Protein AF-A0A935R0H1-F1 (afdb_monomer_lite)

Radius of gyration: 28.48 Å; chains: 1; bounding box: 58×53×75 Å

pLDDT: mean 73.57, std 14.86, range [36.56, 96.06]

Sequence (262 aa)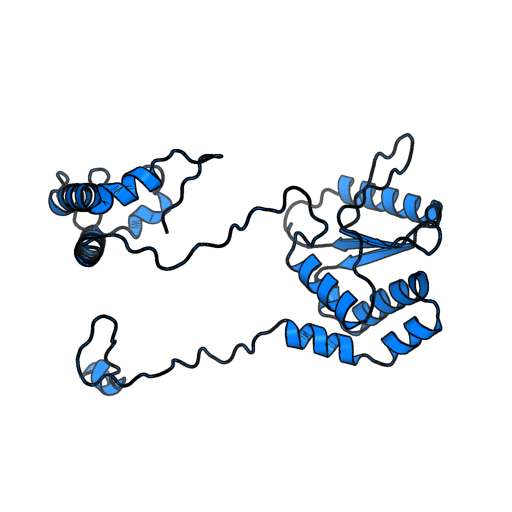:
MLYDPMPGGSGLLEQLTERWEEVRVAALALIEGCVGACETSCIDCLQTYRNRFYHEHLDRHKAAEILRSAAGPLKHVYDLPEHLPAVGGAGPQTHIESRFLRLLVAAGLPAPICQHRLDLGAGFGATIPDFFYTLDEPDEPGICIYLDGMAGHIHGNDAQAEKDRVIRARLESKDYTVVVVRSFDLDDKDTMVGAISKITKALLGKERARAVREDSAWFERARSEAAPPRGRPALRLIRCGGEEPGAVPIYDLRVAAGAFSE

Structure (mmCIF, N/CA/C/O backbone):
data_AF-A0A935R0H1-F1
#
_entry.id   AF-A0A935R0H1-F1
#
loop_
_atom_site.group_PDB
_atom_site.id
_atom_site.type_symbol
_atom_site.label_atom_id
_atom_site.label_alt_id
_atom_site.label_comp_id
_atom_site.label_asym_id
_atom_site.label_entity_id
_atom_site.label_seq_id
_atom_site.pdbx_PDB_ins_code
_atom_site.Cartn_x
_atom_site.Cartn_y
_atom_site.Cartn_z
_atom_site.occupancy
_atom_site.B_iso_or_equiv
_atom_site.auth_seq_id
_atom_site.auth_comp_id
_atom_site.auth_asym_id
_atom_site.auth_atom_id
_atom_site.pdbx_PDB_model_num
ATOM 1 N N . MET A 1 1 ? 5.055 -1.080 -13.698 1.00 66.88 1 MET A N 1
ATOM 2 C CA . MET A 1 1 ? 4.927 0.091 -12.806 1.00 66.88 1 MET A CA 1
ATOM 3 C C . MET A 1 1 ? 6.326 0.624 -12.551 1.00 66.88 1 MET A C 1
ATOM 5 O O . MET A 1 1 ? 7.170 -0.156 -12.130 1.00 66.88 1 MET A O 1
ATOM 9 N N . LEU A 1 2 ? 6.586 1.888 -12.886 1.00 79.31 2 LEU A N 1
ATOM 10 C CA . LEU A 1 2 ? 7.834 2.592 -12.571 1.00 79.31 2 LEU A CA 1
ATOM 11 C C . LEU A 1 2 ? 7.528 3.575 -11.439 1.00 79.31 2 LEU A C 1
ATOM 13 O O . LEU A 1 2 ? 6.478 4.212 -11.471 1.00 79.31 2 LEU A O 1
ATOM 17 N N . TYR A 1 3 ? 8.400 3.663 -10.440 1.00 81.12 3 TYR A N 1
ATOM 18 C CA . TYR A 1 3 ? 8.245 4.578 -9.311 1.00 81.12 3 TYR A CA 1
ATOM 19 C C . TYR A 1 3 ? 9.614 5.094 -8.864 1.00 81.12 3 TYR A C 1
ATOM 21 O O . TYR A 1 3 ? 10.634 4.432 -9.073 1.00 81.12 3 TYR A O 1
ATOM 29 N N . ASP A 1 4 ? 9.623 6.274 -8.256 1.00 82.50 4 ASP A N 1
ATOM 30 C CA . ASP A 1 4 ? 10.821 6.919 -7.739 1.00 82.50 4 ASP A CA 1
ATOM 31 C C . ASP A 1 4 ? 10.919 6.688 -6.224 1.00 82.50 4 ASP A C 1
ATOM 33 O O . ASP A 1 4 ? 10.018 7.100 -5.492 1.00 82.50 4 ASP A O 1
ATOM 37 N N . PRO A 1 5 ? 11.960 5.999 -5.726 1.00 75.56 5 PRO A N 1
ATOM 38 C CA . PRO A 1 5 ? 12.104 5.733 -4.300 1.00 75.56 5 PRO A CA 1
ATOM 39 C C . PRO A 1 5 ? 12.623 6.942 -3.501 1.00 75.56 5 PRO A C 1
ATOM 41 O O . PRO A 1 5 ? 12.752 6.831 -2.282 1.00 75.56 5 PRO A O 1
ATOM 44 N N . MET A 1 6 ? 12.979 8.059 -4.147 1.00 76.38 6 MET A N 1
ATOM 45 C CA . MET A 1 6 ? 13.538 9.227 -3.466 1.00 76.38 6 MET A CA 1
ATOM 46 C C . MET A 1 6 ? 12.441 10.047 -2.758 1.00 76.38 6 MET A C 1
ATOM 48 O O . MET A 1 6 ? 11.506 10.501 -3.424 1.00 76.38 6 MET A O 1
ATOM 52 N N . PRO A 1 7 ? 12.545 10.308 -1.436 1.00 67.50 7 PRO A N 1
ATOM 53 C CA . PRO A 1 7 ? 11.640 11.225 -0.745 1.00 67.50 7 PRO A CA 1
ATOM 54 C C . PRO A 1 7 ? 11.697 12.622 -1.378 1.00 67.50 7 PRO A C 1
ATOM 56 O O . PRO A 1 7 ? 12.771 13.210 -1.471 1.00 67.50 7 PRO A O 1
ATOM 59 N N . GLY A 1 8 ? 10.547 13.142 -1.818 1.00 70.12 8 GLY A N 1
ATOM 60 C CA . GLY A 1 8 ? 10.453 14.423 -2.535 1.00 70.12 8 GLY A CA 1
ATOM 61 C C . GLY A 1 8 ? 10.644 14.337 -4.056 1.00 70.12 8 GLY A C 1
ATOM 62 O O . GLY A 1 8 ? 10.515 1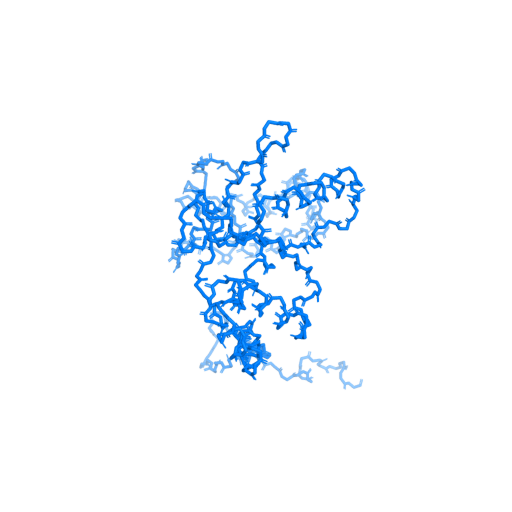5.358 -4.720 1.00 70.12 8 GLY A O 1
ATOM 63 N N . GLY A 1 9 ? 10.894 13.141 -4.603 1.00 77.31 9 GLY A N 1
ATOM 64 C CA . GLY A 1 9 ? 11.095 12.915 -6.034 1.00 77.31 9 GLY A CA 1
ATOM 65 C C . GLY A 1 9 ? 12.488 13.326 -6.522 1.00 77.31 9 GLY A C 1
ATOM 66 O O . GLY A 1 9 ? 13.060 14.327 -6.106 1.00 77.31 9 GLY A O 1
ATOM 67 N N . SER A 1 10 ? 13.061 12.536 -7.426 1.00 84.62 10 SER A N 1
ATOM 68 C CA . SER A 1 10 ? 14.329 12.841 -8.104 1.00 84.62 10 SER A CA 1
ATOM 69 C C . SER A 1 10 ? 14.140 13.647 -9.394 1.00 84.62 10 SER A C 1
ATOM 71 O O . SER A 1 10 ? 15.123 14.053 -10.009 1.00 84.62 10 SER A O 1
ATOM 73 N N . GLY A 1 11 ? 12.893 13.833 -9.842 1.00 86.12 11 GLY A N 1
ATOM 74 C CA . GLY A 1 11 ? 12.549 14.443 -11.132 1.00 86.12 11 GLY A CA 1
ATOM 75 C C . GLY A 1 11 ? 12.838 13.555 -12.352 1.00 86.12 11 GLY A C 1
ATOM 76 O O . GLY A 1 11 ? 12.553 13.934 -13.487 1.00 86.12 11 GLY A O 1
ATOM 77 N N . LEU A 1 12 ? 13.381 12.346 -12.156 1.00 88.19 12 LEU A N 1
ATOM 78 C CA . LEU A 1 12 ? 13.722 11.441 -13.259 1.00 88.19 12 LEU A CA 1
ATOM 79 C C . LEU A 1 12 ? 12.490 10.898 -13.985 1.00 88.19 12 LEU A C 1
ATOM 81 O O . LEU A 1 12 ? 12.552 10.675 -15.192 1.00 88.19 12 LEU A O 1
ATOM 85 N N . LEU A 1 13 ? 11.379 10.680 -13.275 1.00 88.25 13 LEU A N 1
ATOM 86 C CA . LEU A 1 13 ? 10.140 10.222 -13.908 1.00 88.25 13 LEU A CA 1
ATOM 87 C C . LEU A 1 13 ? 9.535 11.305 -14.803 1.00 88.25 13 LEU A C 1
ATOM 89 O O . LEU A 1 13 ? 9.117 10.982 -15.909 1.00 88.25 13 LEU A O 1
ATOM 93 N N . GLU A 1 14 ? 9.558 12.570 -14.382 1.00 87.31 14 GLU A N 1
ATOM 94 C CA . GLU A 1 14 ? 9.107 13.701 -15.205 1.00 87.31 14 GLU A CA 1
ATOM 95 C C . GLU A 1 14 ? 9.941 13.797 -16.489 1.00 87.31 14 GLU A C 1
ATOM 97 O O . GLU A 1 14 ? 9.394 13.736 -17.591 1.00 87.31 14 GLU A O 1
ATOM 102 N N . GLN A 1 15 ? 11.272 13.789 -16.366 1.00 90.81 15 GLN A N 1
ATOM 103 C CA . GLN A 1 15 ? 12.176 13.795 -17.523 1.00 90.81 15 GLN A CA 1
ATOM 104 C C . GLN A 1 15 ? 11.968 12.584 -18.442 1.00 90.81 15 GLN A C 1
ATOM 106 O O . GLN A 1 15 ? 12.003 12.715 -19.666 1.00 90.81 15 GLN A O 1
ATOM 111 N N . LEU A 1 16 ? 11.744 11.396 -17.868 1.00 91.06 16 LEU A N 1
ATOM 112 C CA . LEU A 1 16 ? 11.444 10.186 -18.629 1.00 91.06 16 LEU A CA 1
ATOM 113 C C . LEU A 1 16 ? 10.130 10.328 -19.393 1.00 91.06 16 LEU A C 1
ATOM 115 O O . LEU A 1 16 ? 10.055 9.883 -20.534 1.00 91.06 16 LEU A O 1
ATOM 119 N N . THR A 1 17 ? 9.106 10.939 -18.793 1.00 90.31 17 THR A N 1
ATOM 120 C CA . THR A 1 17 ? 7.824 11.139 -19.473 1.00 90.31 17 THR A CA 1
ATOM 121 C C . THR A 1 17 ? 7.920 12.139 -20.621 1.00 90.31 17 THR A C 1
ATOM 123 O O . THR A 1 17 ? 7.367 11.881 -21.689 1.00 90.31 17 THR A O 1
ATOM 126 N N . GLU A 1 18 ? 8.677 13.225 -20.448 1.00 92.00 18 GLU A N 1
ATOM 127 C CA . GLU A 1 18 ? 8.915 14.233 -21.489 1.00 92.00 18 GLU A CA 1
ATOM 128 C C . GLU A 1 18 ? 9.731 13.676 -22.662 1.00 92.00 18 GLU A C 1
ATOM 130 O O . GLU A 1 18 ? 9.491 14.024 -23.817 1.00 92.00 18 GLU A O 1
ATOM 135 N N . ARG A 1 19 ? 10.679 12.779 -22.372 1.00 93.50 19 ARG A N 1
ATOM 136 C CA . ARG A 1 19 ? 11.627 12.215 -23.347 1.00 93.50 19 ARG A CA 1
ATOM 137 C C . ARG A 1 19 ? 11.380 10.736 -23.627 1.00 93.50 19 ARG A C 1
ATOM 139 O O . ARG A 1 19 ? 12.304 10.008 -23.996 1.00 93.50 19 ARG A O 1
ATOM 146 N N . TRP A 1 20 ? 10.139 10.282 -23.452 1.00 93.50 20 TRP A N 1
ATOM 147 C CA . TRP A 1 20 ? 9.782 8.861 -23.500 1.00 93.50 20 TRP A CA 1
ATOM 148 C C . TRP A 1 20 ? 10.294 8.162 -24.758 1.00 93.50 20 TRP A C 1
ATOM 150 O O . TRP A 1 20 ? 10.898 7.096 -24.672 1.00 93.50 20 TRP A O 1
ATOM 160 N N . GLU A 1 21 ? 10.107 8.783 -25.921 1.00 94.31 21 GLU A N 1
ATOM 161 C CA . GLU A 1 21 ? 10.492 8.188 -27.199 1.00 94.31 21 GLU A CA 1
ATOM 162 C C . GLU A 1 21 ? 12.016 8.022 -27.326 1.00 94.31 21 GLU A C 1
ATOM 164 O O . GLU A 1 21 ? 12.485 6.980 -27.781 1.00 94.31 21 GLU A O 1
ATOM 169 N N . GLU A 1 22 ? 12.802 8.993 -26.848 1.00 94.81 22 GLU A N 1
ATOM 170 C CA . GLU A 1 22 ? 14.266 8.891 -26.821 1.00 94.81 22 GLU A CA 1
ATOM 171 C C . GLU A 1 22 ? 14.724 7.743 -25.913 1.00 94.81 22 GLU A C 1
ATOM 173 O O . GLU A 1 22 ? 15.569 6.931 -26.298 1.00 94.81 22 GLU A O 1
ATOM 178 N N . VAL A 1 23 ? 14.134 7.645 -24.716 1.00 94.44 23 VAL A N 1
ATOM 179 C CA . VAL A 1 23 ? 14.438 6.587 -23.742 1.00 94.44 23 VAL A CA 1
ATOM 180 C C . VAL A 1 23 ? 14.063 5.215 -24.302 1.00 94.44 23 VAL A C 1
ATOM 182 O O . VAL A 1 23 ? 14.851 4.274 -24.209 1.00 94.44 23 VAL A O 1
ATOM 185 N N . ARG A 1 24 ? 12.886 5.100 -24.924 1.00 94.69 24 ARG A N 1
ATOM 186 C CA . ARG A 1 24 ? 12.378 3.871 -25.544 1.00 94.69 24 ARG A CA 1
ATOM 187 C C . ARG A 1 24 ? 13.307 3.384 -26.652 1.00 94.69 24 ARG A C 1
ATOM 189 O O . ARG A 1 24 ? 13.665 2.208 -26.663 1.00 94.69 24 ARG A O 1
ATOM 196 N N . VAL A 1 25 ? 13.721 4.275 -27.555 1.00 95.44 25 VAL A N 1
ATOM 197 C CA . VAL A 1 25 ? 14.637 3.949 -28.659 1.00 95.44 25 VAL A CA 1
ATOM 198 C C . VAL A 1 25 ? 16.010 3.532 -28.130 1.00 95.44 25 VAL A C 1
ATOM 200 O O . VAL A 1 25 ? 16.552 2.524 -28.582 1.00 95.44 25 VAL A O 1
ATOM 203 N N . ALA A 1 26 ? 16.553 4.243 -27.139 1.00 95.19 26 ALA A N 1
ATOM 204 C CA . ALA A 1 26 ? 17.831 3.887 -26.525 1.00 95.19 26 ALA A CA 1
ATOM 205 C C . ALA A 1 26 ? 17.780 2.518 -25.819 1.00 95.19 26 ALA A C 1
ATOM 207 O O . ALA A 1 26 ? 18.688 1.701 -25.979 1.00 95.19 26 ALA A O 1
ATOM 208 N N . ALA A 1 27 ? 16.702 2.239 -25.081 1.00 94.44 27 ALA A N 1
ATOM 209 C CA . ALA A 1 27 ? 16.490 0.946 -24.436 1.00 94.44 27 ALA A CA 1
ATOM 210 C C . ALA A 1 27 ? 16.351 -0.187 -25.464 1.00 94.44 27 ALA A C 1
ATOM 212 O O . ALA A 1 27 ? 16.942 -1.253 -25.294 1.00 94.44 27 ALA A O 1
ATOM 213 N N . LEU A 1 28 ? 15.618 0.052 -26.556 1.00 96.00 28 LEU A N 1
ATOM 214 C CA . LEU A 1 28 ? 15.462 -0.922 -27.633 1.00 96.00 28 LEU A CA 1
ATOM 215 C C . LEU A 1 28 ? 16.811 -1.239 -28.294 1.00 96.00 28 LEU A C 1
ATOM 217 O O . LEU A 1 28 ? 17.138 -2.410 -28.466 1.00 96.00 28 LEU A O 1
ATOM 221 N N . ALA A 1 29 ? 17.632 -0.220 -28.567 1.00 94.81 29 ALA A N 1
ATOM 222 C CA . ALA A 1 29 ? 18.968 -0.397 -29.135 1.00 94.81 29 ALA A CA 1
ATOM 223 C C . ALA A 1 29 ? 19.893 -1.238 -28.235 1.00 94.81 29 ALA A C 1
ATOM 225 O O . ALA A 1 29 ? 20.621 -2.090 -28.739 1.00 94.81 29 ALA A O 1
ATOM 226 N N . LEU A 1 30 ? 19.835 -1.052 -26.912 1.00 93.88 30 LEU A N 1
ATOM 227 C CA . LEU A 1 30 ? 20.589 -1.859 -25.940 1.00 93.88 30 LEU A CA 1
ATOM 228 C C . LEU A 1 30 ? 20.180 -3.339 -25.951 1.00 93.88 30 LEU A C 1
ATOM 230 O O . LEU A 1 30 ? 21.023 -4.231 -25.881 1.00 93.88 30 LEU A O 1
ATOM 234 N N . ILE A 1 31 ? 18.877 -3.602 -26.030 1.00 94.69 31 ILE A N 1
ATOM 235 C CA . ILE A 1 31 ? 18.311 -4.951 -25.920 1.00 94.69 31 ILE A CA 1
ATOM 236 C C . ILE A 1 31 ? 18.450 -5.718 -27.244 1.00 94.69 31 ILE A C 1
ATOM 238 O O . ILE A 1 31 ? 18.784 -6.906 -27.255 1.00 94.69 31 ILE A O 1
ATOM 242 N N . GLU A 1 32 ? 18.220 -5.053 -28.375 1.00 93.88 32 GLU A N 1
ATOM 243 C CA . GLU A 1 32 ? 18.373 -5.648 -29.706 1.00 93.88 32 GLU A CA 1
ATOM 244 C C . GLU A 1 32 ? 19.853 -5.782 -30.087 1.00 93.88 32 GLU A C 1
ATOM 246 O O . GLU A 1 32 ? 20.261 -6.828 -30.594 1.00 93.88 32 GLU A O 1
ATOM 251 N N . GLY A 1 33 ? 20.671 -4.780 -29.757 1.00 92.88 33 GLY A N 1
ATOM 252 C CA . GLY A 1 33 ? 22.108 -4.720 -30.034 1.00 92.88 33 GLY A CA 1
ATOM 253 C C . GLY A 1 33 ? 23.008 -5.286 -28.932 1.00 92.88 33 GLY A C 1
ATOM 254 O O . GLY A 1 33 ? 24.165 -4.884 -28.838 1.00 92.88 33 GLY A O 1
ATOM 255 N N . CYS A 1 34 ? 22.500 -6.186 -28.084 1.00 93.75 34 CYS A N 1
ATOM 256 C CA . CYS A 1 34 ? 23.241 -6.728 -26.943 1.00 93.75 34 CYS A CA 1
ATOM 257 C C . CYS A 1 34 ? 24.612 -7.309 -27.350 1.00 93.75 34 CYS A C 1
ATOM 259 O O . CYS A 1 34 ? 24.688 -8.341 -28.021 1.00 93.75 34 CYS A O 1
ATOM 261 N N . VAL A 1 35 ? 25.691 -6.693 -26.850 1.00 91.88 35 VAL A N 1
ATOM 262 C CA . VAL A 1 35 ? 27.091 -7.051 -27.154 1.00 91.88 35 VAL A CA 1
ATOM 263 C C . VAL A 1 35 ? 27.437 -8.467 -26.695 1.00 91.88 35 VAL A C 1
ATOM 265 O O . VAL A 1 35 ? 28.136 -9.188 -27.401 1.00 91.88 35 VAL A O 1
ATOM 268 N N . GLY A 1 36 ? 26.895 -8.900 -25.553 1.00 87.44 36 GLY A N 1
ATOM 269 C CA . GLY A 1 36 ? 27.092 -10.254 -25.033 1.00 87.44 36 GLY A CA 1
ATOM 270 C C . GLY A 1 36 ? 26.401 -11.358 -25.843 1.00 87.44 36 GLY A C 1
ATOM 271 O O . GLY A 1 36 ? 26.527 -12.523 -25.479 1.00 87.44 36 GLY A O 1
ATOM 272 N N . ALA A 1 37 ? 25.649 -11.010 -26.901 1.00 90.44 37 ALA A N 1
ATOM 273 C CA . ALA A 1 37 ? 24.921 -11.939 -27.772 1.00 90.44 37 ALA A CA 1
ATOM 274 C C . ALA A 1 37 ? 24.105 -13.008 -27.009 1.00 90.44 37 ALA A C 1
ATOM 276 O O . ALA A 1 37 ? 23.996 -14.152 -27.444 1.00 90.44 37 ALA A O 1
ATOM 277 N N . CYS A 1 38 ? 23.539 -12.637 -25.856 1.00 92.75 38 CYS A N 1
ATOM 278 C CA . CYS A 1 38 ? 22.811 -13.560 -24.993 1.00 92.75 38 CYS A CA 1
ATOM 279 C C . CYS A 1 38 ? 21.457 -13.957 -25.598 1.00 92.75 38 CYS A C 1
ATOM 281 O O . CYS A 1 38 ? 20.843 -13.170 -26.322 1.00 92.75 38 CYS A O 1
ATOM 283 N N . GLU A 1 39 ? 20.982 -15.159 -25.271 1.00 92.25 39 GLU A N 1
ATOM 284 C CA . GLU A 1 39 ? 19.684 -15.669 -25.729 1.00 92.25 39 GLU A CA 1
ATOM 285 C C . GLU A 1 39 ? 18.519 -15.051 -24.942 1.00 92.25 39 GLU A C 1
ATOM 287 O O . GLU A 1 39 ? 17.554 -14.570 -25.525 1.00 92.25 39 GLU A O 1
ATOM 292 N N . THR A 1 40 ? 18.622 -14.999 -23.611 1.00 93.88 40 THR A N 1
ATOM 293 C CA . THR A 1 40 ? 17.535 -14.534 -22.735 1.00 93.88 40 THR A CA 1
ATOM 294 C C . THR A 1 40 ? 17.860 -13.196 -22.080 1.00 93.88 40 THR A C 1
ATOM 296 O O . THR A 1 40 ? 17.212 -12.190 -22.357 1.00 93.88 40 THR A O 1
ATOM 299 N N . SER A 1 41 ? 18.879 -13.139 -21.225 1.00 95.62 41 SER A N 1
ATOM 300 C CA . SER A 1 41 ? 19.356 -11.902 -20.606 1.00 95.62 41 SER A CA 1
ATOM 301 C C . SER A 1 41 ? 20.801 -12.033 -20.119 1.00 95.62 41 SER A C 1
ATOM 303 O O . SER A 1 41 ? 21.268 -13.125 -19.801 1.00 95.62 41 SER A O 1
ATOM 305 N N . CYS A 1 42 ? 21.522 -10.913 -20.048 1.00 94.50 42 CYS A N 1
ATOM 306 C CA . CYS A 1 42 ? 22.860 -10.823 -19.461 1.00 94.50 42 CYS A CA 1
ATOM 307 C C . CYS A 1 42 ? 23.089 -9.444 -18.827 1.00 94.50 42 CYS A C 1
ATOM 309 O O . CYS A 1 42 ? 22.223 -8.562 -18.894 1.00 94.50 42 CYS A O 1
ATOM 311 N N . ILE A 1 43 ? 24.267 -9.266 -18.224 1.00 93.56 43 ILE A N 1
ATOM 312 C CA . ILE A 1 43 ? 24.688 -8.026 -17.553 1.00 93.56 43 ILE A CA 1
ATOM 313 C C . ILE A 1 43 ? 24.779 -6.846 -18.534 1.00 93.56 43 ILE A C 1
ATOM 315 O O . ILE A 1 43 ? 24.495 -5.715 -18.154 1.00 93.56 43 ILE A O 1
ATOM 319 N N . ASP A 1 44 ? 25.093 -7.107 -19.804 1.00 92.19 44 ASP A N 1
ATOM 320 C CA . ASP A 1 44 ? 25.214 -6.063 -20.829 1.00 92.19 44 ASP A CA 1
ATOM 321 C C . ASP A 1 44 ? 23.867 -5.512 -21.326 1.00 92.19 44 ASP A C 1
ATOM 323 O O . ASP A 1 44 ? 23.852 -4.473 -21.983 1.00 92.19 44 ASP A O 1
ATOM 327 N N . CYS A 1 45 ? 22.738 -6.182 -21.049 1.00 93.94 45 CYS A N 1
ATOM 328 C CA . CYS A 1 45 ? 21.431 -5.772 -21.577 1.00 93.94 45 CYS A CA 1
ATOM 329 C C . CYS A 1 45 ? 20.366 -5.506 -20.504 1.00 93.94 45 CYS A C 1
ATOM 331 O O . CYS A 1 45 ? 19.766 -4.436 -20.493 1.00 93.94 45 CYS A O 1
ATOM 333 N N . LEU A 1 46 ? 20.094 -6.465 -19.612 1.00 94.25 46 LEU A N 1
ATOM 334 C CA . LEU A 1 46 ? 18.942 -6.411 -18.697 1.00 94.25 46 LEU A CA 1
ATOM 335 C C . LEU A 1 46 ? 19.304 -6.715 -17.242 1.00 94.25 46 LEU A C 1
ATOM 337 O O . LEU A 1 46 ? 18.583 -6.303 -16.331 1.00 94.25 46 LEU A O 1
ATOM 341 N N . GLN A 1 47 ? 20.381 -7.459 -16.998 1.00 94.31 47 GLN A N 1
ATOM 342 C CA . GLN A 1 47 ? 20.740 -7.889 -15.654 1.00 94.31 47 GLN A CA 1
ATOM 343 C C . GLN A 1 47 ? 21.549 -6.805 -14.946 1.00 94.31 47 GLN A C 1
ATOM 345 O O . GLN A 1 47 ? 22.584 -6.343 -15.405 1.00 94.31 47 GLN A O 1
ATOM 350 N N . THR A 1 48 ? 21.082 -6.431 -13.766 1.00 93.19 48 THR A N 1
ATOM 351 C CA . THR A 1 48 ? 21.773 -5.544 -12.836 1.00 93.19 48 THR A CA 1
ATOM 352 C C . THR A 1 48 ? 21.874 -6.235 -11.482 1.00 93.19 48 THR A C 1
ATOM 354 O O . THR A 1 48 ? 21.162 -7.199 -11.194 1.00 93.19 48 THR A O 1
ATOM 357 N N . TYR A 1 49 ? 22.717 -5.719 -10.590 1.00 92.81 49 TYR A N 1
ATOM 358 C CA . TYR A 1 49 ? 22.766 -6.229 -9.219 1.00 92.81 49 TYR A CA 1
ATOM 359 C C . TYR A 1 49 ? 21.400 -6.126 -8.510 1.00 92.81 49 TYR A C 1
ATOM 361 O O . TYR A 1 49 ? 21.001 -7.024 -7.769 1.00 92.81 49 TYR A O 1
ATOM 369 N N . ARG A 1 50 ? 20.649 -5.047 -8.778 1.00 86.94 50 ARG A N 1
ATOM 370 C CA . ARG A 1 50 ? 19.364 -4.758 -8.121 1.00 86.94 50 ARG A CA 1
ATOM 371 C C . ARG A 1 50 ? 18.252 -5.732 -8.510 1.00 86.94 50 ARG A C 1
ATOM 373 O O . ARG A 1 50 ? 17.357 -5.954 -7.705 1.00 86.94 50 ARG A O 1
ATOM 380 N N . ASN A 1 51 ? 18.310 -6.326 -9.704 1.00 91.38 51 ASN A N 1
ATOM 381 C CA . ASN A 1 51 ? 17.297 -7.272 -10.181 1.00 91.38 51 ASN A CA 1
ATOM 382 C C . ASN A 1 51 ? 17.761 -8.740 -10.156 1.00 91.38 51 ASN A C 1
ATOM 384 O O . ASN A 1 51 ? 17.151 -9.568 -10.825 1.00 91.38 51 ASN A O 1
ATOM 388 N N . ARG A 1 52 ? 18.782 -9.080 -9.349 1.00 93.12 52 ARG A N 1
ATOM 389 C CA . ARG A 1 52 ? 19.349 -10.442 -9.239 1.00 93.12 52 ARG A CA 1
ATOM 390 C C . ARG A 1 52 ? 18.330 -11.561 -9.031 1.00 93.12 52 ARG A C 1
ATOM 392 O O . ARG A 1 52 ? 18.491 -12.637 -9.587 1.00 93.12 52 ARG A O 1
ATOM 399 N N . PHE A 1 53 ? 17.278 -11.309 -8.254 1.00 93.62 53 PHE A N 1
ATOM 400 C CA . PHE A 1 53 ? 16.239 -12.302 -7.959 1.00 93.62 53 PHE A CA 1
ATOM 401 C C . PHE A 1 53 ? 15.314 -12.580 -9.148 1.00 93.62 53 PHE A C 1
ATOM 403 O O . PHE A 1 53 ? 14.533 -13.517 -9.100 1.00 93.62 53 PHE A O 1
ATOM 410 N N . TYR A 1 54 ? 15.395 -11.768 -10.201 1.00 92.62 54 TYR A N 1
ATOM 411 C CA . TYR A 1 54 ? 14.556 -11.884 -11.387 1.00 92.62 54 TYR A CA 1
ATOM 412 C C . TYR A 1 54 ? 15.333 -12.357 -12.616 1.00 92.62 54 TYR A C 1
ATOM 414 O O . TYR A 1 54 ? 14.723 -12.510 -13.666 1.00 92.62 54 TYR A O 1
ATOM 422 N N . HIS A 1 55 ? 16.653 -12.583 -12.522 1.00 93.88 55 HIS A N 1
ATOM 423 C CA . HIS A 1 55 ? 17.504 -12.900 -13.681 1.00 93.88 55 HIS A CA 1
ATOM 424 C C . HIS A 1 55 ? 16.996 -14.095 -14.496 1.00 93.88 55 HIS A C 1
ATOM 426 O O . HIS A 1 55 ? 17.004 -14.028 -15.721 1.00 93.88 55 HIS A O 1
ATOM 432 N N . GLU A 1 56 ? 16.481 -15.135 -13.838 1.00 93.88 56 GLU A N 1
ATOM 433 C CA . GLU A 1 56 ? 15.910 -16.321 -14.497 1.00 93.88 56 GLU A CA 1
ATOM 434 C C . GLU A 1 56 ? 14.607 -16.047 -15.274 1.00 93.88 56 GLU A C 1
ATOM 436 O O . GLU A 1 56 ? 14.208 -16.839 -16.124 1.00 93.88 56 GLU A O 1
ATOM 441 N N . HIS A 1 57 ? 13.945 -14.921 -15.008 1.00 95.38 57 HIS A N 1
ATOM 442 C CA . HIS A 1 57 ? 12.677 -14.536 -15.630 1.00 95.38 57 HIS A CA 1
ATOM 443 C C . HIS A 1 57 ? 12.834 -13.433 -16.688 1.00 95.38 57 HIS A C 1
ATOM 445 O O . HIS A 1 57 ? 11.850 -13.052 -17.325 1.00 95.38 57 HIS A O 1
ATOM 451 N N . LEU A 1 58 ? 14.042 -12.890 -16.868 1.00 94.94 58 LEU A N 1
ATOM 452 C CA . LEU A 1 58 ? 14.304 -11.807 -17.814 1.00 94.94 58 LEU A CA 1
ATOM 453 C C . LEU A 1 58 ? 14.527 -12.348 -19.229 1.00 94.94 58 LEU A C 1
ATOM 455 O O . LEU A 1 58 ? 15.349 -13.234 -19.452 1.00 94.94 58 LEU A O 1
ATOM 459 N N . ASP A 1 59 ? 13.833 -11.736 -20.187 1.00 96.06 59 ASP A N 1
ATOM 460 C CA . ASP A 1 59 ? 13.859 -12.102 -21.600 1.00 96.06 59 ASP A CA 1
ATOM 461 C C . ASP A 1 59 ? 13.919 -10.833 -22.466 1.00 96.06 59 ASP A C 1
ATOM 463 O O . ASP A 1 59 ? 12.996 -10.010 -22.480 1.00 96.06 59 ASP A O 1
ATOM 467 N N . ARG A 1 60 ? 15.033 -10.674 -23.185 1.00 95.31 60 ARG A N 1
ATOM 468 C CA . ARG A 1 60 ? 15.318 -9.550 -24.083 1.00 95.31 60 ARG A CA 1
ATOM 469 C C . ARG A 1 60 ? 14.330 -9.454 -25.239 1.00 95.31 60 ARG A C 1
ATOM 471 O O . ARG A 1 60 ? 13.982 -8.349 -25.645 1.00 95.31 60 ARG A O 1
ATOM 478 N N . HIS A 1 61 ? 13.846 -10.577 -25.756 1.00 95.06 61 HIS A N 1
ATOM 479 C CA . HIS A 1 61 ? 12.944 -10.588 -26.902 1.00 95.06 61 HIS A CA 1
ATOM 480 C C . HIS A 1 61 ? 11.558 -10.090 -26.496 1.00 95.06 61 HIS A C 1
ATOM 482 O O . HIS A 1 61 ? 10.996 -9.227 -27.174 1.00 95.06 61 HIS A O 1
ATOM 488 N N . LYS A 1 62 ? 11.065 -10.533 -25.333 1.00 95.56 62 LYS A N 1
ATOM 489 C CA . LYS A 1 62 ? 9.816 -10.015 -24.748 1.00 95.56 62 LYS A CA 1
ATOM 490 C C . LYS A 1 62 ? 9.932 -8.542 -24.374 1.00 95.56 62 LYS A C 1
ATOM 492 O O . LYS A 1 62 ? 9.019 -7.765 -24.637 1.00 95.56 62 LYS A O 1
ATOM 497 N N . ALA A 1 63 ? 11.060 -8.133 -23.792 1.00 94.62 63 ALA A N 1
ATOM 498 C CA . ALA A 1 63 ? 11.295 -6.729 -23.470 1.00 94.62 63 ALA A CA 1
ATOM 499 C C . ALA A 1 63 ? 11.262 -5.842 -24.731 1.00 94.62 63 ALA A C 1
ATOM 501 O O . ALA A 1 63 ? 10.616 -4.794 -24.725 1.00 94.62 63 ALA A O 1
ATOM 502 N N . ALA A 1 64 ? 11.889 -6.283 -25.827 1.00 95.50 64 ALA A N 1
ATOM 503 C CA . ALA A 1 64 ? 11.855 -5.581 -27.108 1.00 95.50 64 ALA A CA 1
ATOM 504 C C . ALA A 1 64 ? 10.437 -5.507 -27.702 1.00 95.50 64 ALA A C 1
ATOM 506 O O . ALA A 1 64 ? 10.031 -4.461 -28.204 1.00 95.50 64 ALA A O 1
ATOM 507 N N . GLU A 1 65 ? 9.656 -6.587 -27.623 1.00 96.06 65 GLU A N 1
ATOM 508 C CA . GLU A 1 65 ? 8.250 -6.596 -28.046 1.00 96.06 65 GLU A CA 1
ATOM 509 C C . GLU A 1 65 ? 7.419 -5.557 -27.282 1.00 96.06 65 GLU A C 1
ATOM 511 O O . GLU A 1 65 ? 6.743 -4.730 -27.899 1.00 96.06 65 GLU A O 1
ATOM 516 N N . ILE A 1 66 ? 7.550 -5.527 -25.953 1.00 94.00 66 ILE A N 1
ATOM 517 C CA . ILE A 1 66 ? 6.860 -4.554 -25.101 1.00 94.00 66 ILE A CA 1
ATOM 518 C C . ILE A 1 66 ? 7.263 -3.126 -25.486 1.00 94.00 66 ILE A C 1
ATOM 520 O O . ILE A 1 66 ? 6.390 -2.289 -25.716 1.00 94.00 66 ILE A O 1
ATOM 524 N N . LEU A 1 67 ? 8.562 -2.844 -25.626 1.00 93.62 67 LEU A N 1
ATOM 525 C CA . LEU A 1 67 ? 9.055 -1.514 -26.005 1.00 93.62 67 LEU A CA 1
ATOM 526 C C . LEU A 1 67 ? 8.611 -1.077 -27.406 1.00 93.62 67 LEU A C 1
ATOM 528 O O . LEU A 1 67 ? 8.412 0.116 -27.639 1.00 93.62 67 LEU A O 1
ATOM 532 N N . ARG A 1 68 ? 8.433 -2.010 -28.347 1.00 94.56 68 ARG A N 1
ATOM 533 C CA . ARG A 1 68 ? 7.870 -1.709 -29.672 1.00 94.56 68 ARG A CA 1
ATOM 534 C C . ARG A 1 68 ? 6.377 -1.406 -29.596 1.00 94.56 68 ARG A C 1
ATOM 536 O O . ARG A 1 68 ? 5.929 -0.470 -30.248 1.00 94.56 68 ARG A O 1
ATOM 543 N N . SER A 1 69 ? 5.634 -2.143 -28.769 1.00 93.19 69 SER A N 1
ATOM 544 C CA . SER A 1 69 ? 4.197 -1.913 -28.560 1.00 93.19 69 SER A CA 1
ATOM 545 C C . SER A 1 69 ? 3.895 -0.587 -27.848 1.00 93.19 69 SER A C 1
ATOM 547 O O . SER A 1 69 ? 2.854 0.017 -28.083 1.00 93.19 69 SER A O 1
ATOM 549 N N . ALA A 1 70 ? 4.829 -0.093 -27.030 1.00 89.44 70 ALA A N 1
ATOM 550 C CA . ALA A 1 70 ? 4.694 1.136 -26.249 1.00 89.44 70 ALA A CA 1
ATOM 551 C C . ALA A 1 70 ? 5.148 2.417 -26.990 1.00 89.44 70 ALA A C 1
ATOM 553 O O . ALA A 1 70 ? 5.579 3.384 -26.357 1.00 89.44 70 ALA A O 1
ATOM 554 N N . ALA A 1 71 ? 5.107 2.420 -28.324 1.00 88.94 71 ALA A N 1
ATOM 555 C CA . ALA A 1 71 ? 5.492 3.569 -29.141 1.00 88.94 71 ALA A CA 1
ATOM 556 C C . ALA A 1 71 ? 4.457 4.708 -29.089 1.00 88.94 71 ALA A C 1
ATOM 558 O O . ALA A 1 71 ? 3.252 4.476 -28.975 1.00 88.94 71 ALA A O 1
ATOM 559 N N . GLY A 1 72 ? 4.935 5.945 -29.253 1.00 87.00 72 GLY A N 1
ATOM 560 C CA . GLY A 1 72 ? 4.095 7.143 -29.277 1.00 87.00 72 GLY A CA 1
ATOM 561 C C . GLY A 1 72 ? 4.044 7.888 -27.939 1.00 87.00 72 GLY A C 1
ATOM 562 O O . GLY A 1 72 ? 4.692 7.491 -26.971 1.00 87.00 72 GLY A O 1
ATOM 563 N N . PRO A 1 73 ? 3.308 9.012 -27.881 1.00 85.31 73 PRO A N 1
ATOM 564 C CA . PRO A 1 73 ? 3.286 9.865 -26.701 1.00 85.31 73 PRO A CA 1
ATOM 565 C C . PRO A 1 73 ? 2.602 9.162 -25.528 1.00 85.31 73 PRO A C 1
ATOM 567 O O . PRO A 1 73 ? 1.539 8.553 -25.687 1.00 85.31 73 PRO A O 1
ATOM 570 N N . LEU A 1 74 ? 3.184 9.306 -24.336 1.00 89.00 74 LEU A N 1
ATOM 571 C CA . LEU A 1 74 ? 2.530 8.881 -23.106 1.00 89.00 74 LEU A CA 1
ATOM 572 C C . LEU A 1 74 ? 1.249 9.690 -22.918 1.00 89.00 74 LEU A C 1
ATOM 574 O O . LEU A 1 74 ? 1.240 10.918 -23.010 1.00 89.00 74 LEU A O 1
ATOM 578 N N . LYS A 1 75 ? 0.153 8.981 -22.661 1.00 87.38 75 LYS A N 1
ATOM 579 C CA . LYS A 1 75 ? -1.139 9.586 -22.359 1.00 87.38 75 LYS A CA 1
ATOM 580 C C . LYS A 1 75 ? -1.395 9.452 -20.874 1.00 87.38 75 LYS A C 1
ATOM 582 O O . LYS A 1 75 ? -1.355 8.346 -20.336 1.00 87.38 75 LYS A O 1
ATOM 587 N N . HIS A 1 76 ? -1.683 10.574 -20.231 1.00 85.88 76 HIS A N 1
ATOM 588 C CA . HIS A 1 76 ? -2.257 10.556 -18.895 1.00 85.88 76 HIS A CA 1
ATOM 589 C C . HIS A 1 76 ? -3.649 9.917 -18.981 1.00 85.88 76 HIS A C 1
ATOM 591 O O . HIS A 1 76 ? -4.463 10.310 -19.818 1.00 85.88 76 HIS A O 1
ATOM 597 N N . VAL A 1 77 ? -3.871 8.864 -18.191 1.00 86.75 77 VAL A N 1
ATOM 598 C CA . VAL A 1 77 ? -5.138 8.113 -18.179 1.00 86.75 77 VAL A CA 1
ATOM 599 C C . VAL A 1 77 ? -5.947 8.464 -16.934 1.00 86.75 77 VAL A C 1
ATOM 601 O O . VAL A 1 77 ? -7.151 8.681 -17.027 1.00 86.75 77 VAL A O 1
ATOM 604 N N . TYR A 1 78 ? -5.295 8.505 -15.773 1.00 82.50 78 TYR A N 1
ATOM 605 C CA . TYR A 1 78 ? -5.887 8.882 -14.496 1.00 82.50 78 TYR A CA 1
ATOM 606 C C . TYR A 1 78 ? -4.785 9.231 -13.497 1.00 82.50 78 TYR A C 1
ATOM 608 O O . TYR A 1 78 ? -3.656 8.744 -13.604 1.00 82.50 78 TYR A O 1
ATOM 616 N N . ASP A 1 79 ? -5.139 10.031 -12.499 1.00 80.19 79 ASP A N 1
ATOM 617 C CA . ASP A 1 79 ? -4.270 10.293 -11.361 1.00 80.19 79 ASP A CA 1
ATOM 618 C C . ASP A 1 79 ? -4.250 9.081 -10.433 1.00 80.19 79 ASP A C 1
ATOM 620 O O . ASP A 1 79 ? -5.298 8.545 -10.056 1.00 80.19 79 ASP A O 1
ATOM 624 N N . LEU A 1 80 ? -3.051 8.632 -10.060 1.00 69.19 80 LEU A N 1
ATOM 625 C CA . LEU A 1 80 ? -2.921 7.662 -8.983 1.00 69.19 80 LEU A CA 1
ATOM 626 C C . LEU A 1 80 ? -3.231 8.408 -7.675 1.00 69.19 80 LEU A C 1
ATOM 628 O O . LEU A 1 80 ? -2.509 9.354 -7.358 1.00 69.19 80 LEU A O 1
ATOM 632 N N . PRO A 1 81 ? -4.286 8.034 -6.929 1.00 65.81 81 PRO A N 1
ATOM 633 C CA . PRO A 1 81 ? -4.620 8.724 -5.695 1.00 65.81 81 PRO A CA 1
ATOM 634 C C . PRO A 1 81 ? -3.444 8.622 -4.727 1.00 65.81 81 PRO A C 1
ATOM 636 O O . PRO A 1 81 ? -2.855 7.549 -4.559 1.00 65.81 81 PRO A O 1
ATOM 639 N N . GLU A 1 82 ? -3.101 9.745 -4.105 1.00 60.44 82 GLU A N 1
ATOM 640 C CA . GLU A 1 82 ? -2.003 9.818 -3.154 1.00 60.44 82 GLU A CA 1
ATOM 641 C C . GLU A 1 82 ? -2.330 8.930 -1.949 1.00 60.44 82 GLU A C 1
ATOM 643 O O . GLU A 1 82 ? -3.166 9.257 -1.109 1.00 60.44 82 GLU A O 1
ATOM 648 N N . HIS A 1 83 ? -1.690 7.765 -1.873 1.00 51.44 83 HIS A N 1
ATOM 649 C CA . HIS A 1 83 ? -1.781 6.895 -0.708 1.00 51.44 83 HIS A CA 1
ATOM 650 C C . HIS A 1 83 ? -0.652 7.248 0.265 1.00 51.44 83 HIS A C 1
ATOM 652 O O . HIS A 1 83 ? 0.167 6.399 0.624 1.00 51.44 83 HIS A O 1
ATOM 658 N N . LEU A 1 84 ? -0.580 8.519 0.674 1.00 48.66 84 LEU A N 1
ATOM 659 C CA . LEU A 1 84 ? 0.270 8.900 1.796 1.00 48.66 84 LEU A CA 1
ATOM 660 C C . LEU A 1 84 ? -0.161 8.058 3.007 1.00 48.66 84 LEU A C 1
ATOM 662 O O . LEU A 1 84 ? -1.361 7.999 3.300 1.00 48.66 84 LEU A O 1
ATOM 666 N N . PRO A 1 85 ? 0.759 7.404 3.743 1.00 40.28 85 PRO A N 1
ATOM 667 C CA . PRO A 1 85 ? 0.439 7.048 5.115 1.00 40.28 85 PRO A CA 1
ATOM 668 C C . PRO A 1 85 ? 0.062 8.363 5.793 1.00 40.28 85 PRO A C 1
ATOM 670 O O . PRO A 1 85 ? 0.854 9.303 5.762 1.00 40.28 85 PRO A O 1
ATOM 673 N N . ALA A 1 86 ? -1.166 8.468 6.299 1.00 42.81 86 ALA A N 1
ATOM 674 C CA . ALA A 1 86 ? -1.675 9.704 6.875 1.00 42.81 86 ALA A CA 1
ATOM 675 C C . ALA A 1 86 ? -0.691 10.209 7.940 1.00 42.81 86 ALA A C 1
ATOM 677 O O . ALA A 1 86 ? -0.622 9.668 9.047 1.00 42.81 86 ALA A O 1
ATOM 678 N N . VAL A 1 87 ? 0.104 11.226 7.603 1.00 38.91 87 VAL A N 1
ATOM 679 C CA . VAL A 1 87 ? 0.937 11.930 8.573 1.00 38.91 87 VAL A CA 1
ATOM 680 C C . VAL A 1 87 ? -0.028 12.813 9.354 1.00 38.91 87 VAL A C 1
ATOM 682 O O . VAL A 1 87 ? -0.292 13.952 8.992 1.00 38.91 87 VAL A O 1
ATOM 685 N N . GLY A 1 88 ? -0.619 12.210 10.386 1.00 49.28 88 GLY A N 1
ATOM 686 C CA . GLY A 1 88 ? -1.647 12.800 11.236 1.00 49.28 88 GLY A CA 1
ATOM 687 C C . GLY A 1 88 ? -3.063 12.602 10.694 1.00 49.28 88 GLY A C 1
ATOM 688 O O . GLY A 1 88 ? -3.501 13.312 9.797 1.00 49.28 88 GLY A O 1
ATOM 689 N N . GLY A 1 89 ? -3.814 11.668 11.285 1.00 39.44 89 GLY A N 1
ATOM 690 C CA . GLY A 1 89 ? -5.252 11.577 11.036 1.00 39.44 89 GLY A CA 1
ATOM 691 C C . GLY A 1 89 ? -5.879 10.267 11.488 1.00 39.44 89 GLY A C 1
ATOM 692 O O . GLY A 1 89 ? -6.059 9.385 10.664 1.00 39.44 89 GLY A O 1
ATOM 693 N N . ALA A 1 90 ? -6.179 10.165 12.789 1.00 52.34 90 ALA A N 1
ATOM 694 C CA . ALA A 1 90 ? -7.359 9.540 13.415 1.00 52.34 90 ALA A CA 1
ATOM 695 C C . ALA A 1 90 ? -8.004 8.274 12.791 1.00 52.34 90 ALA A C 1
ATOM 697 O O . ALA A 1 90 ? -9.199 8.052 12.983 1.00 52.34 90 ALA A O 1
ATOM 698 N N . GLY A 1 91 ? -7.259 7.449 12.059 1.00 54.22 91 GLY A N 1
ATOM 699 C CA . GLY A 1 91 ? -7.799 6.335 11.290 1.00 54.22 91 GLY A CA 1
ATOM 700 C C . GLY A 1 91 ? -7.034 5.027 11.502 1.00 54.22 91 GLY A C 1
ATOM 701 O O . GLY A 1 91 ? -5.861 5.057 11.885 1.00 54.22 91 GLY A O 1
ATOM 702 N N . PRO A 1 92 ? -7.698 3.890 11.243 1.00 57.44 92 PRO A N 1
ATOM 703 C CA . PRO A 1 92 ? -7.144 2.557 11.444 1.00 57.44 92 PRO A CA 1
ATOM 704 C C . PRO A 1 92 ? -5.914 2.313 10.552 1.00 57.44 92 PRO A C 1
ATOM 706 O O . PRO A 1 92 ? -5.977 2.501 9.338 1.00 57.44 92 PRO A O 1
ATOM 709 N N . GLN A 1 93 ? -4.803 1.880 11.147 1.00 60.41 93 GLN A N 1
ATOM 710 C CA . GLN A 1 93 ? -3.506 1.648 10.500 1.00 60.41 93 GLN A CA 1
ATOM 711 C C . GLN A 1 93 ? -3.372 0.239 9.912 1.00 60.41 93 GLN A C 1
ATOM 713 O O . GLN A 1 93 ? -2.599 0.023 8.978 1.00 60.41 93 GLN A O 1
ATOM 718 N N . THR A 1 94 ? -4.141 -0.723 10.422 1.00 68.56 94 THR A N 1
ATOM 719 C CA . THR A 1 94 ? -4.130 -2.111 9.950 1.00 68.56 94 THR A CA 1
ATOM 720 C C . THR A 1 94 ? -5.477 -2.543 9.364 1.00 68.56 94 THR A C 1
ATOM 722 O O . THR A 1 94 ? -6.538 -1.970 9.632 1.00 68.56 94 THR A O 1
ATOM 725 N N . HIS A 1 95 ? -5.460 -3.616 8.560 1.00 69.50 95 HIS A N 1
ATOM 726 C CA . HIS A 1 95 ? -6.687 -4.255 8.063 1.00 69.50 95 HIS A CA 1
ATOM 727 C C . HIS A 1 95 ? -7.586 -4.739 9.218 1.00 69.50 95 HIS A C 1
ATOM 729 O O . HIS A 1 95 ? -8.811 -4.734 9.103 1.00 69.50 95 HIS A O 1
ATOM 735 N N . ILE A 1 96 ? -6.976 -5.123 10.342 1.00 73.31 96 ILE A N 1
ATOM 736 C CA . ILE A 1 96 ? -7.655 -5.567 11.563 1.00 73.31 96 ILE A CA 1
ATOM 737 C C . ILE A 1 96 ? -8.396 -4.391 12.207 1.00 73.31 96 ILE A C 1
ATOM 739 O O . ILE A 1 96 ? -9.598 -4.491 12.446 1.00 73.31 96 ILE A O 1
ATOM 743 N N . GLU A 1 97 ? -7.724 -3.253 12.390 1.00 76.31 97 GLU A N 1
ATOM 744 C CA . GLU A 1 97 ? -8.349 -2.027 12.899 1.00 76.31 97 GLU A CA 1
ATOM 745 C C . GLU A 1 97 ? -9.464 -1.525 11.978 1.00 76.31 97 GLU A C 1
ATOM 747 O O . GLU A 1 97 ? -10.542 -1.164 12.445 1.00 76.31 97 GLU A O 1
ATOM 752 N N . SER A 1 98 ? -9.255 -1.572 10.660 1.00 75.31 98 SER A N 1
ATOM 753 C CA . SER A 1 98 ? -10.265 -1.154 9.678 1.00 75.31 98 SER A CA 1
ATOM 754 C C . SER A 1 98 ? -11.516 -2.024 9.755 1.00 75.31 98 SER A C 1
ATOM 756 O O . SER A 1 98 ? -12.643 -1.531 9.669 1.00 75.31 98 SER A O 1
ATOM 758 N N . ARG A 1 99 ? -11.328 -3.333 9.939 1.00 74.56 99 ARG A N 1
ATOM 759 C CA . ARG A 1 99 ? -12.418 -4.291 10.110 1.00 74.56 99 ARG A CA 1
ATOM 760 C C . ARG A 1 99 ? -13.160 -4.063 11.427 1.00 74.56 99 ARG A C 1
ATOM 762 O O . ARG A 1 99 ? -14.388 -4.080 11.437 1.00 74.56 99 ARG A O 1
ATOM 769 N N . PHE A 1 100 ? -12.434 -3.816 12.513 1.00 77.69 100 PHE A N 1
ATOM 770 C CA . PHE A 1 100 ? -13.028 -3.532 13.816 1.00 77.69 100 PHE A CA 1
ATOM 771 C C . PHE A 1 100 ? -13.814 -2.215 13.825 1.00 77.69 100 PHE A C 1
ATOM 773 O O . PHE A 1 100 ? -14.939 -2.176 14.316 1.00 77.69 100 PHE A O 1
ATOM 780 N N . LEU A 1 101 ? -13.286 -1.160 13.199 1.00 78.75 101 LEU A N 1
ATOM 781 C CA . LEU A 1 101 ? -13.980 0.120 13.059 1.00 78.75 101 LEU A CA 1
ATOM 782 C C . LEU A 1 101 ? -15.328 -0.037 12.342 1.00 78.75 101 LEU A C 1
ATOM 784 O O . LEU A 1 101 ? -16.330 0.524 12.780 1.00 78.75 101 LEU A O 1
ATOM 788 N N . ARG A 1 102 ? -15.386 -0.847 11.278 1.00 75.31 102 ARG A N 1
ATOM 789 C CA . ARG A 1 102 ? -16.650 -1.147 10.582 1.00 75.31 102 ARG A CA 1
ATOM 790 C C . ARG A 1 102 ? -17.661 -1.837 11.491 1.00 75.31 102 ARG A C 1
ATOM 792 O O . ARG A 1 102 ? -18.841 -1.512 11.430 1.00 75.31 102 ARG A O 1
ATOM 799 N N . LEU A 1 103 ? -17.207 -2.758 12.342 1.00 77.62 103 LEU A N 1
ATOM 800 C CA . LEU A 1 103 ? -18.071 -3.434 13.312 1.00 77.62 103 LEU A CA 1
ATOM 801 C C . LEU A 1 103 ? -18.645 -2.441 14.335 1.00 77.62 103 LEU A C 1
ATOM 803 O O . LEU A 1 103 ? -19.837 -2.502 14.625 1.00 77.62 103 LEU A O 1
ATOM 807 N N . LEU A 1 104 ? -17.836 -1.491 14.817 1.00 77.00 104 LEU A N 1
ATOM 808 C CA . LEU A 1 104 ? -18.290 -0.432 15.727 1.00 77.00 104 LEU A CA 1
ATOM 809 C C . LEU A 1 104 ? -19.344 0.475 15.074 1.00 77.00 104 LEU A C 1
ATOM 811 O O . LEU A 1 104 ? -20.406 0.704 15.654 1.00 77.00 104 LEU A O 1
ATOM 815 N N . VAL A 1 105 ? -19.083 0.941 13.849 1.00 76.38 105 VAL A N 1
ATOM 816 C CA . VAL A 1 105 ? -20.015 1.800 13.098 1.00 76.38 105 VAL A CA 1
ATOM 817 C C . VAL A 1 105 ? -21.319 1.060 12.793 1.00 76.38 105 VAL A C 1
ATOM 819 O O . VAL A 1 105 ? -22.399 1.609 13.001 1.00 76.38 105 VAL A O 1
ATOM 822 N N . ALA A 1 106 ? -21.246 -0.204 12.367 1.00 71.62 106 ALA A N 1
ATOM 823 C CA . ALA A 1 106 ? -22.429 -1.017 12.087 1.00 71.62 106 ALA A CA 1
ATOM 824 C C . ALA A 1 106 ? -23.286 -1.272 13.339 1.00 71.62 106 ALA A C 1
ATOM 826 O O . ALA A 1 106 ? -24.511 -1.373 13.230 1.00 71.62 106 ALA A O 1
ATOM 827 N N . ALA A 1 107 ? -22.656 -1.356 14.516 1.00 71.75 107 ALA A N 1
ATOM 828 C CA . ALA A 1 107 ? -23.325 -1.455 15.813 1.00 71.75 107 ALA A CA 1
ATOM 829 C C . ALA A 1 107 ? -23.915 -0.114 16.306 1.00 71.75 107 ALA A C 1
ATOM 831 O O . ALA A 1 107 ? -24.553 -0.077 17.357 1.00 71.75 107 ALA A O 1
ATOM 832 N N . GLY A 1 108 ? -23.723 0.984 15.563 1.00 67.38 108 GLY A N 1
ATOM 833 C CA . GLY A 1 108 ? -24.256 2.308 15.892 1.00 67.38 108 GLY A CA 1
ATOM 834 C C . GLY A 1 108 ? -23.473 3.052 16.978 1.00 67.38 108 GLY A C 1
ATOM 835 O O . GLY A 1 108 ? -24.015 3.963 17.605 1.00 67.38 108 GLY A O 1
ATOM 836 N N . LEU A 1 109 ? -22.221 2.662 17.231 1.00 72.94 109 LEU A N 1
ATOM 837 C CA . LEU A 1 109 ? -21.323 3.383 18.135 1.00 72.94 109 LEU A CA 1
ATOM 838 C C . LEU A 1 109 ? -20.712 4.602 17.420 1.00 72.94 109 LEU A C 1
ATOM 840 O O . LEU A 1 109 ? -20.494 4.553 16.206 1.00 72.94 109 LEU A O 1
ATOM 844 N N . PRO A 1 110 ? -20.411 5.696 18.147 1.00 69.19 110 PRO A N 1
ATOM 845 C CA . PRO A 1 110 ? -19.686 6.822 17.574 1.00 69.19 110 PRO A CA 1
ATOM 846 C C . PRO A 1 110 ? -18.279 6.394 17.136 1.00 69.19 110 PRO A C 1
ATOM 848 O O . PRO A 1 110 ? -17.749 5.370 17.582 1.00 69.19 110 PRO A O 1
ATOM 851 N N . ALA A 1 111 ? -17.667 7.183 16.254 1.00 70.56 111 ALA A N 1
ATOM 852 C CA . ALA A 1 111 ? -16.304 6.923 15.815 1.00 70.56 111 ALA A CA 1
ATOM 853 C C . ALA A 1 111 ? -15.336 7.052 17.012 1.00 70.56 111 ALA A C 1
ATOM 855 O O . ALA A 1 111 ? -15.370 8.074 17.701 1.00 70.56 111 ALA A O 1
ATOM 856 N N . PRO A 1 112 ? -14.501 6.035 17.285 1.00 75.25 112 PRO A N 1
ATOM 857 C CA . PRO A 1 112 ? -13.485 6.120 18.325 1.00 75.25 112 PRO A CA 1
ATOM 858 C C . PRO A 1 112 ? -12.376 7.105 17.944 1.00 75.25 112 PRO A C 1
ATOM 860 O O . PRO A 1 112 ? -12.103 7.347 16.767 1.00 75.25 112 PRO A O 1
ATOM 863 N N . ILE A 1 113 ? -11.682 7.621 18.954 1.00 76.56 113 ILE A N 1
ATOM 864 C CA . ILE A 1 113 ? -10.468 8.415 18.784 1.00 76.56 113 ILE A CA 1
ATOM 865 C C . ILE A 1 113 ? -9.300 7.444 18.593 1.00 76.56 113 ILE A C 1
ATOM 867 O O . ILE A 1 113 ? -8.992 6.650 19.483 1.00 76.56 113 ILE A O 1
ATOM 871 N N . CYS A 1 114 ? -8.640 7.499 17.438 1.00 75.75 114 CYS A N 1
ATOM 872 C CA . CYS A 1 114 ? -7.422 6.723 17.191 1.00 75.75 114 CYS A CA 1
ATOM 873 C C . CYS A 1 114 ? -6.187 7.495 17.677 1.00 75.75 114 CYS A C 1
ATOM 875 O O . CYS A 1 114 ? -6.183 8.728 17.675 1.00 75.75 114 CYS A O 1
ATOM 877 N N . GLN A 1 115 ? -5.116 6.778 18.031 1.00 68.50 115 GLN A N 1
ATOM 878 C CA . GLN A 1 115 ? -3.820 7.362 18.421 1.00 68.50 115 GLN A CA 1
ATOM 879 C C . GLN A 1 115 ? -3.891 8.310 19.641 1.00 68.50 115 GLN A C 1
ATOM 881 O O . GLN A 1 115 ? -3.110 9.257 19.759 1.00 68.50 115 GLN A O 1
ATOM 886 N N . HIS A 1 116 ? -4.821 8.064 20.571 1.00 73.56 116 HIS A N 1
ATOM 887 C CA . HIS A 1 116 ? -4.967 8.877 21.778 1.00 73.56 116 HIS A CA 1
ATOM 888 C C . HIS A 1 116 ? -3.883 8.534 22.809 1.00 73.56 116 HIS A C 1
ATOM 890 O O . HIS A 1 116 ? -3.903 7.470 23.419 1.00 73.56 116 HIS A O 1
ATOM 896 N N . ARG A 1 117 ? -2.919 9.432 23.015 1.00 74.62 117 ARG A N 1
ATOM 897 C CA . ARG A 1 117 ? -1.818 9.210 23.959 1.00 74.62 117 ARG A CA 1
ATOM 898 C C . ARG A 1 117 ? -2.287 9.409 25.404 1.00 74.62 117 ARG A C 1
ATOM 900 O O . ARG A 1 117 ? -2.551 10.535 25.812 1.00 74.62 117 ARG A O 1
ATOM 907 N N . LEU A 1 118 ? -2.304 8.329 26.182 1.00 73.38 118 LEU A N 1
ATOM 908 C CA . LEU A 1 118 ? -2.634 8.334 27.608 1.00 73.38 118 LEU A CA 1
ATOM 909 C C . LEU A 1 118 ? -1.364 8.363 28.453 1.00 73.38 118 LEU A C 1
ATOM 911 O O . LEU A 1 118 ? -0.483 7.513 28.295 1.00 73.38 118 LEU A O 1
ATOM 915 N N . ASP A 1 119 ? -1.279 9.316 29.377 1.00 72.88 119 ASP A N 1
ATOM 916 C CA . ASP A 1 119 ? -0.163 9.400 30.316 1.00 72.88 119 ASP A CA 1
ATOM 917 C C . ASP A 1 119 ? -0.442 8.571 31.582 1.00 72.88 119 ASP A C 1
ATOM 919 O O . ASP A 1 119 ? -1.390 8.799 32.345 1.00 72.88 119 ASP A O 1
ATOM 923 N N . LEU A 1 120 ? 0.399 7.565 31.824 1.00 68.75 120 LEU A N 1
ATOM 924 C CA . LEU A 1 120 ? 0.258 6.677 32.975 1.00 68.75 120 LEU A CA 1
ATOM 925 C C . LEU A 1 120 ? 0.911 7.262 34.238 1.00 68.75 120 LEU A C 1
ATOM 927 O O . LEU A 1 120 ? 0.630 6.773 35.339 1.00 68.75 120 LEU A O 1
ATOM 931 N N . GLY A 1 121 ? 1.643 8.374 34.125 1.00 60.31 121 GLY A N 1
ATOM 932 C CA . GLY A 1 121 ? 2.317 9.053 35.229 1.00 60.31 121 GLY A CA 1
ATOM 933 C C . GLY A 1 121 ? 3.715 8.498 35.529 1.00 60.31 121 GLY A C 1
ATOM 934 O O . GLY A 1 121 ? 4.196 7.556 34.892 1.00 60.31 121 GLY A O 1
ATOM 935 N N . ALA A 1 122 ? 4.385 9.117 36.509 1.00 52.41 122 ALA A N 1
ATOM 936 C CA . ALA A 1 122 ? 5.812 8.941 36.792 1.00 52.41 122 ALA A CA 1
ATOM 937 C C . ALA A 1 122 ? 6.236 7.460 36.913 1.00 52.41 122 ALA A C 1
ATOM 939 O O . ALA A 1 122 ? 5.860 6.768 37.858 1.00 52.41 122 ALA A O 1
ATOM 940 N N . GLY A 1 123 ? 7.036 6.997 35.945 1.00 56.88 123 GLY A N 1
ATOM 941 C CA . GLY A 1 123 ? 7.673 5.673 35.925 1.00 56.88 123 GLY A CA 1
ATOM 942 C C . GLY A 1 123 ? 7.170 4.699 34.852 1.00 56.88 123 GLY A C 1
ATOM 943 O O . GLY A 1 123 ? 7.898 3.769 34.518 1.00 56.88 123 GLY A O 1
ATOM 944 N N . PHE A 1 124 ? 5.982 4.919 34.272 1.00 57.12 124 PHE A N 1
ATOM 945 C CA . PHE A 1 124 ? 5.355 3.970 33.329 1.00 57.12 124 PHE A CA 1
ATOM 946 C C . PHE A 1 124 ? 5.248 4.486 31.886 1.00 57.12 124 PHE A C 1
ATOM 948 O O . PHE A 1 124 ? 4.930 3.717 30.982 1.00 57.12 124 PHE A O 1
ATOM 955 N N . GLY A 1 125 ? 5.567 5.763 31.656 1.00 68.38 125 GLY A N 1
ATOM 956 C CA . GLY A 1 125 ? 5.532 6.382 30.333 1.00 68.38 125 GLY A CA 1
ATOM 957 C C . GLY A 1 125 ? 4.111 6.648 29.830 1.00 68.38 125 GLY A C 1
ATOM 958 O O . GLY A 1 125 ? 3.154 6.692 30.602 1.00 68.38 125 GLY A O 1
ATOM 959 N N . ALA A 1 126 ? 3.989 6.845 28.518 1.00 72.50 126 ALA A N 1
ATOM 960 C CA . ALA A 1 126 ? 2.708 7.016 27.847 1.00 72.50 126 ALA A CA 1
ATOM 961 C C . ALA A 1 126 ? 2.347 5.752 27.058 1.00 72.50 126 ALA A C 1
ATOM 963 O O . ALA A 1 126 ? 3.229 5.130 26.466 1.00 72.50 126 ALA A O 1
ATOM 964 N N . THR A 1 127 ? 1.061 5.409 27.024 1.00 75.50 127 THR A N 1
ATOM 965 C CA . THR A 1 127 ? 0.523 4.331 26.183 1.00 75.50 127 THR A CA 1
ATOM 966 C C . THR A 1 127 ? -0.386 4.901 25.102 1.00 75.50 127 THR A C 1
ATOM 968 O O . THR A 1 127 ? -0.977 5.969 25.272 1.00 75.50 127 THR A O 1
ATOM 971 N N . ILE A 1 128 ? -0.476 4.199 23.977 1.00 76.56 128 ILE A N 1
ATOM 972 C CA . ILE A 1 128 ? -1.322 4.561 22.843 1.00 76.56 128 ILE A CA 1
ATOM 973 C C . ILE A 1 128 ? -2.171 3.321 22.521 1.00 76.56 128 ILE A C 1
ATOM 975 O O . ILE A 1 128 ? -1.638 2.385 21.930 1.00 76.56 128 ILE A O 1
ATOM 979 N N . PRO A 1 129 ? -3.443 3.255 22.958 1.00 77.62 129 PRO A N 1
ATOM 980 C CA . PRO A 1 129 ? -4.371 2.220 22.515 1.00 77.62 129 PRO A CA 1
ATOM 981 C C . PRO A 1 129 ? -4.738 2.403 21.035 1.00 77.62 129 PRO A C 1
ATOM 983 O O . PRO A 1 129 ? -4.688 3.520 20.510 1.00 77.62 129 PRO A O 1
ATOM 986 N N . ASP A 1 130 ? -5.166 1.316 20.388 1.00 77.75 130 ASP A N 1
ATOM 987 C CA . ASP A 1 130 ? -5.605 1.335 18.985 1.00 77.75 130 ASP A CA 1
ATOM 988 C C . ASP A 1 130 ? -6.872 2.183 18.815 1.00 77.75 130 ASP A C 1
ATOM 990 O O . ASP A 1 130 ? -6.960 3.016 17.912 1.00 77.75 130 ASP A O 1
ATOM 994 N N . PHE A 1 131 ? -7.823 2.044 19.747 1.00 81.62 131 PHE A N 1
ATOM 995 C CA . PHE A 1 131 ? -9.016 2.887 19.814 1.00 81.62 131 PHE A CA 1
ATOM 996 C C . PHE A 1 131 ? -9.294 3.371 21.238 1.00 81.62 131 PHE A C 1
ATOM 998 O O . PHE A 1 131 ? -9.150 2.626 22.210 1.00 81.62 131 PHE A O 1
ATOM 1005 N N . PHE A 1 132 ? -9.748 4.618 21.356 1.00 81.19 132 PHE A N 1
ATOM 1006 C CA . PHE A 1 132 ? -10.109 5.248 22.621 1.00 81.19 132 PHE A CA 1
ATOM 1007 C C . PHE A 1 132 ? -11.487 5.915 22.547 1.00 81.19 132 PHE A C 1
ATOM 1009 O O . PHE A 1 132 ? -11.800 6.602 21.575 1.00 81.19 132 PHE A O 1
ATOM 1016 N N . TYR A 1 133 ? -12.299 5.743 23.589 1.00 77.38 133 TYR A N 1
ATOM 1017 C CA . TYR A 1 133 ? -13.550 6.481 23.773 1.00 77.38 133 TYR A CA 1
ATOM 1018 C C . TYR A 1 133 ? -13.482 7.334 25.035 1.00 77.38 133 TYR A C 1
ATOM 1020 O O . TYR A 1 133 ? -13.241 6.802 26.117 1.00 77.38 133 TYR A O 1
ATOM 1028 N N . THR A 1 134 ? -13.748 8.632 24.901 1.00 72.50 134 THR A N 1
ATOM 1029 C CA . THR A 1 134 ? -14.032 9.519 26.036 1.00 72.50 134 THR A CA 1
ATOM 1030 C C . THR A 1 134 ? -15.454 9.272 26.532 1.00 72.50 134 THR A C 1
ATOM 1032 O O . THR A 1 134 ? -16.355 9.058 25.717 1.00 72.50 134 THR A O 1
ATOM 1035 N N . LEU A 1 135 ? -15.655 9.302 27.847 1.00 68.50 135 LEU A N 1
ATOM 1036 C CA . LEU A 1 135 ? -16.990 9.350 28.445 1.00 68.50 135 LEU A CA 1
ATOM 1037 C C . LEU A 1 135 ? -17.484 10.805 28.526 1.00 68.50 135 LEU A C 1
ATOM 1039 O O . LEU A 1 135 ? -16.801 11.713 28.048 1.00 68.50 135 LEU A O 1
ATOM 1043 N N . ASP A 1 136 ? -18.699 11.009 29.040 1.00 58.53 136 ASP A N 1
ATOM 1044 C CA . ASP A 1 136 ? -19.414 12.293 28.997 1.00 58.53 136 ASP A CA 1
ATOM 1045 C C . ASP A 1 136 ? -18.661 13.444 29.702 1.00 58.53 136 ASP A C 1
ATOM 1047 O O . ASP A 1 136 ? -18.872 14.609 29.352 1.00 58.53 136 ASP A O 1
ATOM 1051 N N . GLU A 1 137 ? -17.741 13.146 30.630 1.00 54.53 137 GLU A N 1
ATOM 1052 C CA . GLU A 1 137 ? -16.857 14.136 31.252 1.00 54.53 137 GLU A CA 1
ATOM 1053 C C . GLU A 1 137 ? -15.399 14.040 30.742 1.00 54.53 137 GLU A C 1
ATOM 1055 O O . GLU A 1 137 ? -14.830 12.950 30.659 1.00 54.53 137 GLU A O 1
ATOM 1060 N N . PRO A 1 138 ? -14.739 15.176 30.426 1.00 50.78 138 PRO A N 1
ATOM 1061 C CA . PRO A 1 138 ? -13.388 15.198 29.851 1.00 50.78 138 PRO A CA 1
ATOM 1062 C C . PRO A 1 138 ? -12.284 14.703 30.801 1.00 50.78 138 PRO A C 1
ATOM 1064 O O . PRO A 1 138 ? -11.206 14.346 30.327 1.00 50.78 138 PRO A O 1
ATOM 1067 N N . ASP A 1 139 ? -12.553 14.667 32.108 1.00 54.94 139 ASP A N 1
ATOM 1068 C CA . ASP A 1 139 ? -11.642 14.159 33.141 1.00 54.94 139 ASP A CA 1
ATOM 1069 C C . ASP A 1 139 ? -11.995 12.727 33.597 1.00 54.94 139 ASP A C 1
ATOM 1071 O O . ASP A 1 139 ? -11.309 12.164 34.457 1.00 54.94 139 ASP A O 1
ATOM 1075 N N . GLU A 1 140 ? -13.040 12.110 33.027 1.00 62.25 140 GLU A N 1
ATOM 1076 C CA . GLU A 1 140 ? -13.421 10.738 33.355 1.00 62.25 140 GLU A CA 1
ATOM 1077 C C . GLU A 1 140 ? -12.587 9.699 32.584 1.00 62.25 140 GLU A C 1
ATOM 1079 O O . GLU A 1 140 ? -12.258 9.866 31.403 1.00 62.25 140 GLU A O 1
ATOM 1084 N N . PRO A 1 141 ? -12.246 8.578 33.238 1.00 66.81 141 PRO A N 1
ATOM 1085 C CA . PRO A 1 141 ? -11.457 7.523 32.630 1.00 66.81 141 PRO A CA 1
ATOM 1086 C C . PRO A 1 141 ? -12.243 6.833 31.506 1.00 66.81 141 PRO A C 1
ATOM 1088 O O . PRO A 1 141 ? -13.261 6.176 31.716 1.00 66.81 141 PRO A O 1
ATOM 1091 N N . GLY A 1 142 ? -11.745 6.991 30.282 1.00 77.19 142 GLY A N 1
ATOM 1092 C CA . GLY A 1 142 ? -12.364 6.460 29.071 1.00 77.19 142 GLY A CA 1
ATOM 1093 C C . GLY A 1 142 ? -12.212 4.947 28.865 1.00 77.19 142 GLY A C 1
ATOM 1094 O O . GLY A 1 142 ? -11.683 4.193 29.689 1.00 77.19 142 GLY A O 1
ATOM 1095 N N . ILE A 1 143 ? -12.648 4.486 27.694 1.00 80.94 143 ILE A N 1
ATOM 1096 C CA . ILE A 1 143 ? -12.522 3.089 27.260 1.00 80.94 143 ILE A CA 1
ATOM 1097 C C . ILE A 1 143 ? -11.297 2.967 26.356 1.00 80.94 143 ILE A C 1
ATOM 1099 O O . ILE A 1 143 ? -11.218 3.631 25.325 1.00 80.94 143 ILE A O 1
ATOM 1103 N N . CYS A 1 144 ? -10.364 2.086 26.715 1.00 81.88 144 CYS A N 1
ATOM 1104 C CA . CYS A 1 144 ? -9.177 1.769 25.923 1.00 81.88 144 CYS A CA 1
ATOM 1105 C C . CYS A 1 144 ? -9.357 0.416 25.239 1.00 81.88 144 CYS A C 1
ATOM 1107 O O . CYS A 1 144 ? -9.558 -0.598 25.911 1.00 81.88 144 CYS A O 1
ATOM 1109 N N . ILE A 1 145 ? -9.243 0.382 23.917 1.00 81.44 145 ILE A N 1
ATOM 1110 C CA . ILE A 1 145 ? -9.366 -0.841 23.129 1.00 81.44 145 ILE A CA 1
ATOM 1111 C C . ILE A 1 145 ? -8.012 -1.154 22.499 1.00 81.44 145 ILE A C 1
A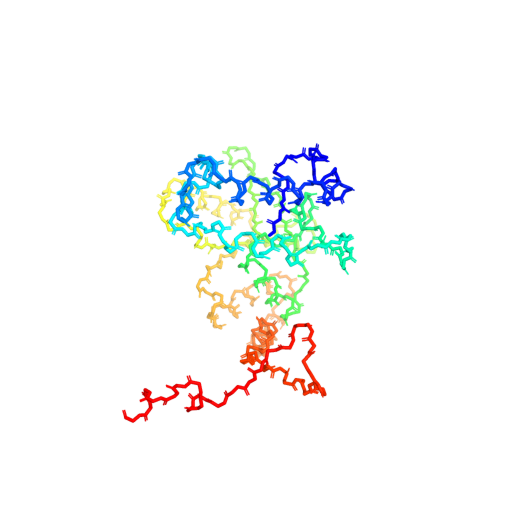TOM 1113 O O . ILE A 1 145 ? -7.438 -0.316 21.805 1.00 81.44 145 ILE A O 1
ATOM 1117 N N . TYR A 1 146 ? -7.540 -2.373 22.739 1.00 81.69 146 TYR A N 1
ATOM 1118 C CA . TYR A 1 146 ? -6.328 -2.921 22.143 1.00 81.69 146 TYR A CA 1
ATOM 1119 C C . TYR A 1 146 ? -6.699 -4.066 21.198 1.00 81.69 146 TYR A C 1
ATOM 1121 O O . TYR A 1 146 ? -7.380 -5.018 21.599 1.00 81.69 146 TYR A O 1
ATOM 1129 N N . LEU A 1 147 ? -6.255 -3.967 19.952 1.00 75.75 147 LEU A N 1
ATOM 1130 C CA . LEU A 1 147 ? -6.401 -4.968 18.913 1.00 75.75 147 LEU A CA 1
ATOM 1131 C C . LEU A 1 147 ? -5.089 -5.722 18.747 1.00 75.75 147 LEU A C 1
ATOM 1133 O O . LEU A 1 147 ? -4.106 -5.210 18.221 1.00 75.75 147 LEU A O 1
ATOM 1137 N N . ASP A 1 148 ? -5.086 -6.981 19.169 1.00 71.06 148 ASP A N 1
ATOM 1138 C CA . ASP A 1 148 ? -3.913 -7.835 19.031 1.00 71.06 148 ASP A CA 1
ATOM 1139 C C . ASP A 1 148 ? -3.886 -8.441 17.623 1.00 71.06 148 ASP A C 1
ATOM 1141 O O . ASP A 1 148 ? -4.499 -9.479 17.328 1.00 71.06 148 ASP A O 1
ATOM 1145 N N . GLY A 1 149 ? -3.230 -7.719 16.716 1.00 59.88 149 GLY A N 1
ATOM 1146 C CA . GLY A 1 149 ? -2.913 -8.200 15.389 1.00 59.88 149 GLY A CA 1
ATOM 1147 C C . GLY A 1 149 ? -1.726 -9.143 15.455 1.00 59.88 149 GLY A C 1
ATOM 1148 O O . GLY A 1 149 ? -0.595 -8.700 15.631 1.00 59.88 149 GLY A O 1
ATOM 1149 N N . MET A 1 150 ? -1.949 -10.439 15.234 1.00 52.31 150 MET A N 1
ATOM 1150 C CA . MET A 1 150 ? -0.855 -11.377 14.981 1.00 52.31 150 MET A CA 1
ATOM 1151 C C . MET A 1 150 ? -0.203 -11.078 13.618 1.00 52.31 150 MET A C 1
ATOM 1153 O O . MET A 1 150 ? -0.345 -11.835 12.664 1.00 52.31 150 MET A O 1
ATOM 1157 N N . ALA A 1 151 ? 0.524 -9.967 13.519 1.00 36.56 151 ALA A N 1
ATOM 1158 C CA . ALA A 1 151 ? 1.438 -9.636 12.428 1.00 36.56 151 ALA A CA 1
ATOM 1159 C C . ALA A 1 151 ? 2.901 -9.904 12.831 1.00 36.56 151 ALA A C 1
ATOM 1161 O O . ALA A 1 151 ? 3.826 -9.284 12.317 1.00 36.56 151 ALA A O 1
ATOM 1162 N N . GLY A 1 152 ? 3.116 -10.839 13.757 1.00 38.12 152 GLY A N 1
ATOM 1163 C CA . GLY A 1 152 ? 4.438 -11.203 14.251 1.00 38.12 152 GLY A CA 1
ATOM 1164 C C . GLY A 1 152 ? 4.496 -12.658 14.686 1.00 38.12 152 GLY A C 1
ATOM 1165 O O . GLY A 1 152 ? 4.748 -12.952 15.851 1.00 38.12 152 GLY A O 1
ATOM 1166 N N . HIS A 1 153 ? 4.278 -13.598 13.765 1.00 43.88 153 HIS A N 1
ATOM 1167 C CA . HIS A 1 153 ? 4.860 -14.915 13.990 1.00 43.88 153 HIS A CA 1
ATOM 1168 C C . HIS A 1 153 ? 6.384 -14.704 14.029 1.00 43.88 153 HIS A C 1
ATOM 1170 O O . HIS A 1 153 ? 6.958 -14.236 13.050 1.00 43.88 153 HIS A O 1
ATOM 1176 N N . ILE A 1 154 ? 7.007 -15.080 15.155 1.00 42.94 154 ILE A N 1
ATOM 1177 C CA . ILE A 1 154 ? 8.456 -15.055 15.448 1.00 42.94 154 ILE A CA 1
ATOM 1178 C C . ILE A 1 154 ? 8.955 -13.742 16.090 1.00 42.94 154 ILE A C 1
ATOM 1180 O O . ILE A 1 154 ? 9.628 -12.938 15.465 1.00 42.94 154 ILE A O 1
ATOM 1184 N N . HIS A 1 155 ? 8.603 -13.530 17.359 1.00 38.47 155 HIS A N 1
ATOM 1185 C CA . HIS A 1 155 ? 9.488 -13.178 18.486 1.00 38.47 155 HIS A CA 1
ATOM 1186 C C . HIS A 1 155 ? 8.584 -12.712 19.633 1.00 38.47 155 HIS A C 1
ATOM 1188 O O . HIS A 1 155 ? 8.288 -11.529 19.779 1.00 38.47 155 HIS A O 1
ATOM 1194 N N . GLY A 1 156 ? 8.110 -13.673 20.433 1.00 42.75 156 GLY A N 1
ATOM 1195 C CA . GLY A 1 156 ? 7.468 -13.395 21.712 1.00 42.75 156 GLY A CA 1
ATOM 1196 C C . GLY A 1 156 ? 8.469 -12.684 22.609 1.00 42.75 156 GLY A C 1
ATOM 1197 O O . GLY A 1 156 ? 9.326 -13.311 23.225 1.00 42.75 156 GLY A O 1
ATOM 1198 N N . ASN A 1 157 ? 8.416 -11.359 22.618 1.00 49.16 157 ASN A N 1
ATOM 1199 C CA . ASN A 1 157 ? 9.180 -10.572 23.557 1.00 49.16 157 ASN A CA 1
ATOM 1200 C C . ASN A 1 157 ? 8.378 -10.621 24.860 1.00 49.16 157 ASN A C 1
ATOM 1202 O O . ASN A 1 157 ? 7.508 -9.783 25.086 1.00 49.16 157 ASN A O 1
ATOM 1206 N N . ASP A 1 158 ? 8.612 -11.639 25.692 1.00 54.69 158 ASP A N 1
ATOM 1207 C CA . ASP A 1 158 ? 7.930 -11.808 26.987 1.00 54.69 158 ASP A CA 1
ATOM 1208 C C . ASP A 1 158 ? 8.008 -10.527 27.836 1.00 54.69 158 ASP A C 1
ATOM 1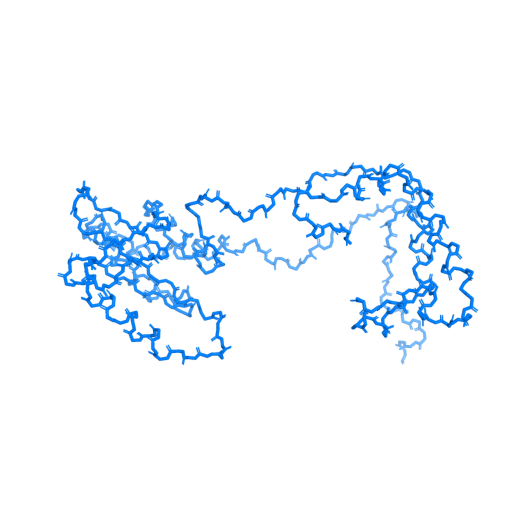210 O O . ASP A 1 158 ? 7.083 -10.188 28.571 1.00 54.69 158 ASP A O 1
ATOM 1214 N N . ALA A 1 159 ? 9.076 -9.743 27.654 1.00 60.00 159 ALA A N 1
ATOM 1215 C CA . ALA A 1 159 ? 9.249 -8.424 28.252 1.00 60.00 159 ALA A CA 1
ATOM 1216 C C . ALA A 1 159 ? 8.219 -7.378 27.777 1.00 60.00 159 ALA A C 1
ATOM 1218 O O . ALA A 1 159 ? 7.875 -6.477 28.538 1.00 60.00 159 ALA A O 1
ATOM 1219 N N . GLN A 1 160 ? 7.740 -7.461 26.536 1.00 57.78 160 GLN A N 1
ATOM 1220 C CA . GLN A 1 160 ? 6.710 -6.577 25.984 1.00 57.78 160 GLN A CA 1
ATOM 1221 C C . GLN A 1 160 ? 5.316 -7.019 26.436 1.00 57.78 160 GLN A C 1
ATOM 1223 O O . GLN A 1 160 ? 4.558 -6.191 26.925 1.00 57.78 160 GLN A O 1
ATOM 1228 N N . ALA A 1 161 ? 5.038 -8.327 26.441 1.00 60.91 161 ALA A N 1
ATOM 1229 C CA . ALA A 1 161 ? 3.799 -8.866 27.005 1.00 60.91 161 ALA A CA 1
ATOM 1230 C C . ALA A 1 161 ? 3.649 -8.550 28.506 1.00 60.91 161 ALA A C 1
ATOM 1232 O O . ALA A 1 161 ? 2.547 -8.254 28.975 1.00 60.91 161 ALA A O 1
ATOM 1233 N N . GLU A 1 162 ? 4.752 -8.578 29.263 1.00 65.25 162 GLU A N 1
ATOM 1234 C CA . GLU A 1 162 ? 4.762 -8.205 30.678 1.00 65.25 162 GLU A CA 1
ATOM 1235 C C . GLU A 1 162 ? 4.546 -6.705 30.885 1.00 65.25 162 GLU A C 1
ATOM 1237 O O . GLU A 1 162 ? 3.712 -6.315 31.702 1.00 65.25 162 GLU A O 1
ATOM 1242 N N . LYS A 1 163 ? 5.210 -5.854 30.091 1.00 66.38 163 LYS A N 1
ATOM 1243 C CA . LYS A 1 163 ? 4.953 -4.406 30.094 1.00 66.38 163 LYS A CA 1
ATOM 1244 C C . LYS A 1 163 ? 3.495 -4.097 29.766 1.00 66.38 163 LYS A C 1
ATOM 1246 O O . LYS A 1 163 ? 2.876 -3.320 30.486 1.00 66.38 163 LYS A O 1
ATOM 1251 N N . ASP A 1 164 ? 2.920 -4.763 28.771 1.00 67.88 164 ASP A N 1
ATOM 1252 C CA . ASP A 1 164 ? 1.522 -4.576 28.390 1.00 67.88 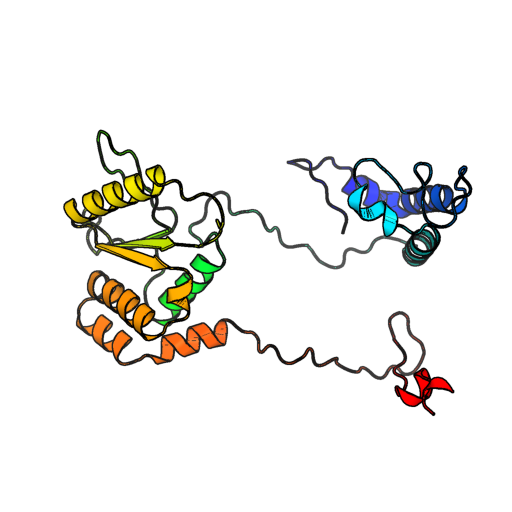164 ASP A CA 1
ATOM 1253 C C . ASP A 1 164 ? 0.569 -5.069 29.484 1.00 67.88 164 ASP A C 1
ATOM 1255 O O . ASP A 1 164 ? -0.479 -4.470 29.718 1.00 67.88 164 ASP A O 1
ATOM 1259 N N . ARG A 1 165 ? 0.898 -6.153 30.204 1.00 70.50 165 ARG A N 1
ATOM 1260 C CA . ARG A 1 165 ? 0.127 -6.587 31.387 1.00 70.50 165 ARG A CA 1
ATOM 1261 C C . ARG A 1 165 ? 0.159 -5.539 32.498 1.00 70.50 165 ARG A C 1
ATOM 1263 O O . ARG A 1 165 ? -0.896 -5.201 33.030 1.00 70.50 165 ARG A O 1
ATOM 1270 N N . VAL A 1 166 ? 1.335 -4.996 32.806 1.00 75.69 166 VAL A N 1
ATOM 1271 C CA . VAL A 1 166 ? 1.509 -3.966 33.843 1.00 75.69 166 VAL A CA 1
ATOM 1272 C C . VAL A 1 166 ? 0.784 -2.670 33.469 1.00 75.69 166 VAL A C 1
ATOM 1274 O O . VAL A 1 166 ? 0.077 -2.102 34.300 1.00 75.69 166 VAL A O 1
ATOM 1277 N N . ILE A 1 167 ? 0.894 -2.230 32.212 1.00 74.81 167 ILE A N 1
ATOM 1278 C CA . ILE A 1 167 ? 0.186 -1.054 31.687 1.00 74.81 167 ILE A CA 1
ATOM 1279 C C . ILE A 1 167 ? -1.331 -1.238 31.805 1.00 74.81 167 ILE A C 1
ATOM 1281 O O . ILE A 1 167 ? -2.024 -0.334 32.273 1.00 74.81 167 ILE A O 1
ATOM 1285 N N . ARG A 1 168 ? -1.852 -2.418 31.450 1.00 73.88 168 ARG A N 1
ATOM 1286 C CA . ARG A 1 168 ? -3.288 -2.725 31.546 1.00 73.88 168 ARG A CA 1
ATOM 1287 C C . ARG A 1 168 ? -3.789 -2.736 32.984 1.00 73.88 168 ARG A C 1
ATOM 1289 O O . ARG A 1 168 ? -4.769 -2.059 33.272 1.00 73.88 168 ARG A O 1
ATOM 1296 N N . ALA A 1 169 ? -3.083 -3.409 33.892 1.00 76.12 169 ALA A N 1
ATOM 1297 C CA . ALA A 1 169 ? -3.432 -3.409 35.312 1.00 76.12 169 ALA A CA 1
ATOM 1298 C C . ALA A 1 169 ? -3.434 -1.984 35.896 1.00 76.12 169 ALA A C 1
ATOM 1300 O O . ALA A 1 169 ? -4.252 -1.645 36.752 1.00 76.12 169 ALA A O 1
ATOM 1301 N N . ARG A 1 170 ? -2.543 -1.110 35.405 1.00 76.88 170 ARG A N 1
ATOM 1302 C CA . ARG A 1 170 ? -2.505 0.296 35.812 1.00 76.88 170 ARG A CA 1
ATOM 1303 C C . ARG A 1 170 ? -3.681 1.098 35.259 1.00 76.88 170 ARG A C 1
ATOM 1305 O O . ARG A 1 170 ? -4.238 1.895 36.010 1.00 76.88 170 ARG A O 1
ATOM 1312 N N . LEU A 1 171 ? -4.050 0.898 33.994 1.00 77.06 171 LEU A N 1
ATOM 1313 C CA . LEU A 1 171 ? -5.237 1.517 33.396 1.00 77.06 171 LEU A CA 1
ATOM 1314 C C . LEU A 1 171 ? -6.498 1.127 34.173 1.00 77.06 171 LEU A C 1
ATOM 1316 O O . LEU A 1 171 ? -7.249 2.008 34.578 1.00 77.06 171 LEU A O 1
ATOM 1320 N N . GLU A 1 172 ? -6.655 -0.157 34.492 1.00 75.62 172 GLU A N 1
ATOM 1321 C CA . GLU A 1 172 ? -7.761 -0.645 35.324 1.00 75.62 172 GLU A CA 1
ATOM 1322 C C . GLU A 1 172 ? -7.741 -0.025 36.732 1.00 75.62 172 GLU A C 1
ATOM 1324 O O . GLU A 1 172 ? -8.787 0.343 37.252 1.00 75.62 172 GLU A O 1
ATOM 1329 N N . SER A 1 173 ? -6.560 0.180 37.335 1.00 75.12 173 SER A N 1
ATOM 1330 C CA . SER A 1 173 ? -6.442 0.862 38.638 1.00 75.12 173 SER A CA 1
ATOM 1331 C C . SER A 1 173 ? -6.779 2.358 38.607 1.00 75.12 173 SER A C 1
ATOM 1333 O O . SER A 1 173 ? -6.976 2.958 39.660 1.00 75.12 173 SER A O 1
ATOM 1335 N N . LYS A 1 174 ? -6.779 2.967 37.417 1.00 71.50 174 LYS A N 1
ATOM 1336 C CA . LYS A 1 174 ? -7.194 4.354 37.176 1.00 71.50 174 LYS A CA 1
ATOM 1337 C C . LYS A 1 174 ? -8.643 4.422 36.664 1.00 71.50 174 LYS A C 1
ATOM 1339 O O . LYS A 1 174 ? -9.004 5.418 36.050 1.00 71.50 174 LYS A O 1
ATOM 1344 N N . ASP A 1 175 ? -9.421 3.355 36.862 1.00 72.00 175 ASP A N 1
ATOM 1345 C CA . ASP A 1 175 ? -10.819 3.211 36.439 1.00 72.00 175 ASP A CA 1
ATOM 1346 C C . ASP A 1 175 ? -11.051 3.236 34.909 1.00 72.00 175 ASP A C 1
ATOM 1348 O O . ASP A 1 175 ? -12.189 3.332 34.450 1.00 72.00 175 ASP A O 1
ATOM 1352 N N . TYR A 1 176 ? -10.003 3.072 34.084 1.00 80.00 176 TYR A N 1
ATOM 1353 C CA . TYR A 1 176 ? -10.167 2.929 32.630 1.00 80.00 176 TYR A CA 1
ATOM 1354 C C . TYR A 1 176 ? -10.699 1.539 32.283 1.00 80.00 176 TYR A C 1
ATOM 1356 O O . TYR A 1 176 ? -10.174 0.513 32.726 1.00 80.00 176 TYR A O 1
ATOM 1364 N N . THR A 1 177 ? -11.696 1.482 31.398 1.00 78.62 177 THR A N 1
ATOM 1365 C CA . THR A 1 177 ? -12.199 0.200 30.890 1.00 78.62 177 THR A CA 1
ATOM 1366 C C . THR A 1 177 ? -11.301 -0.296 29.765 1.00 78.62 177 THR A C 1
ATOM 1368 O O . THR A 1 177 ? -11.325 0.244 28.662 1.00 78.62 177 THR A O 1
ATOM 1371 N N . VAL A 1 178 ? -10.538 -1.359 30.019 1.00 81.50 178 VAL A N 1
ATOM 1372 C CA . VAL A 1 178 ? -9.695 -1.995 29.000 1.00 81.50 178 VAL A CA 1
ATOM 1373 C C . VAL A 1 178 ? -10.454 -3.134 28.306 1.00 81.50 178 VAL A C 1
ATOM 1375 O O . VAL A 1 178 ? -11.025 -4.025 28.948 1.00 81.50 178 VAL A O 1
ATOM 1378 N N . VAL A 1 179 ? -10.465 -3.117 26.972 1.00 80.88 179 VAL A N 1
ATOM 1379 C CA . VAL A 1 179 ? -11.016 -4.183 26.124 1.00 80.88 179 VAL A CA 1
ATOM 1380 C C . VAL A 1 179 ? -9.923 -4.667 25.183 1.00 80.88 179 VAL A C 1
ATOM 1382 O O . VAL A 1 179 ? -9.348 -3.886 24.435 1.00 80.88 179 VAL A O 1
ATOM 1385 N N . VAL A 1 180 ? -9.630 -5.964 25.227 1.00 81.38 180 VAL A N 1
ATOM 1386 C CA . VAL A 1 180 ? -8.654 -6.594 24.335 1.00 81.38 180 VAL A CA 1
ATOM 1387 C C . VAL A 1 180 ? -9.415 -7.485 23.370 1.00 81.38 180 VAL A C 1
ATOM 1389 O O . VAL A 1 180 ? -10.183 -8.338 23.815 1.00 81.38 180 VAL A O 1
ATOM 1392 N N . VAL A 1 181 ? -9.199 -7.292 22.073 1.00 78.69 181 VAL A N 1
ATOM 1393 C CA . VAL A 1 181 ? -9.791 -8.120 21.018 1.00 78.69 181 VAL A CA 1
ATOM 1394 C C . VAL A 1 181 ? -8.658 -8.692 20.186 1.00 78.69 181 VAL A C 1
ATOM 1396 O O . VAL A 1 181 ? -7.817 -7.952 19.679 1.00 78.69 181 VAL A O 1
ATOM 1399 N N . ARG A 1 182 ? -8.601 -10.018 20.064 1.00 79.44 182 ARG A N 1
ATOM 1400 C CA . ARG A 1 182 ? -7.550 -10.679 19.287 1.00 79.44 182 ARG A CA 1
ATOM 1401 C C . ARG A 1 182 ? -7.979 -10.802 17.835 1.00 79.44 182 ARG A C 1
ATOM 1403 O O . ARG A 1 182 ? -9.166 -10.893 17.533 1.00 79.44 182 ARG A O 1
ATOM 1410 N N . SER A 1 183 ? -7.010 -10.879 16.925 1.00 71.12 183 SER A N 1
ATOM 1411 C CA . SER A 1 183 ? -7.276 -11.011 15.487 1.00 71.12 183 SER A CA 1
ATOM 1412 C C . SER A 1 183 ? -8.248 -12.144 15.130 1.00 71.12 183 SER A C 1
ATOM 1414 O O . SER A 1 183 ? -9.019 -11.992 14.189 1.00 71.12 183 SER A O 1
ATOM 1416 N N . PHE A 1 184 ? -8.188 -13.281 15.829 1.00 72.19 184 PHE A N 1
ATOM 1417 C CA . PHE A 1 184 ? -9.058 -14.432 15.560 1.00 72.19 184 PHE A CA 1
ATOM 1418 C C . PHE A 1 184 ? -10.453 -14.288 16.183 1.00 72.19 184 PHE A C 1
ATOM 1420 O O . PHE A 1 184 ? -11.400 -14.898 15.696 1.00 72.19 184 PHE A O 1
ATOM 1427 N N . ASP A 1 185 ? -10.599 -13.446 17.210 1.00 76.44 185 ASP A N 1
ATOM 1428 C CA . ASP A 1 185 ? -11.885 -13.179 17.858 1.00 76.44 185 ASP A CA 1
ATOM 1429 C C . ASP A 1 185 ? -12.802 -12.334 16.958 1.00 76.44 185 ASP A C 1
ATOM 1431 O O . ASP A 1 185 ? -14.017 -12.384 17.103 1.00 76.44 185 ASP A O 1
ATOM 1435 N N . LEU A 1 186 ? -12.251 -11.600 15.980 1.00 71.31 186 LEU A N 1
ATOM 1436 C CA . LEU A 1 186 ? -13.021 -10.801 15.009 1.00 71.31 186 LEU A CA 1
ATOM 1437 C C . LEU A 1 186 ? -13.925 -11.629 14.087 1.00 71.31 186 LEU A C 1
ATOM 1439 O O . LEU A 1 186 ? -14.847 -11.079 13.478 1.00 71.31 186 LEU A O 1
ATOM 1443 N N . ASP A 1 187 ? -13.635 -12.920 13.935 1.00 68.75 187 ASP A N 1
ATOM 1444 C CA . ASP A 1 187 ? -14.458 -13.855 13.168 1.00 68.75 187 ASP A CA 1
ATOM 1445 C C . ASP A 1 187 ? -15.527 -14.541 14.034 1.00 68.75 187 ASP A C 1
ATOM 1447 O O . ASP A 1 187 ? -16.480 -15.103 13.488 1.00 68.75 187 ASP A O 1
ATOM 1451 N N . ASP A 1 188 ? -15.407 -14.459 15.362 1.00 76.94 188 ASP A N 1
ATOM 1452 C CA . ASP A 1 188 ? -16.343 -15.050 16.311 1.00 76.94 188 ASP A CA 1
ATOM 1453 C C . ASP A 1 188 ? -17.447 -14.055 16.701 1.00 76.94 188 ASP A C 1
ATOM 1455 O O . ASP A 1 188 ? -17.227 -13.032 17.358 1.00 76.94 188 ASP A O 1
ATOM 1459 N N . LYS A 1 189 ? -18.676 -14.396 16.308 1.00 72.56 189 LYS A N 1
ATOM 1460 C CA . LYS A 1 189 ? -19.874 -13.599 16.567 1.00 72.56 189 LYS A CA 1
ATOM 1461 C C . LYS A 1 189 ? -20.134 -13.417 18.063 1.00 72.56 189 LYS A C 1
ATOM 1463 O O . LYS A 1 189 ? -20.460 -12.306 18.476 1.00 72.56 189 LYS A O 1
ATOM 1468 N N . ASP A 1 190 ? -19.992 -14.463 18.873 1.00 74.25 190 ASP A N 1
ATOM 1469 C CA . ASP A 1 190 ? -20.345 -14.399 20.296 1.00 74.25 190 ASP A CA 1
ATOM 1470 C C . ASP A 1 190 ? -19.335 -13.552 21.077 1.00 74.25 190 ASP A C 1
ATOM 1472 O O . ASP A 1 190 ? -19.715 -12.706 21.897 1.00 74.25 190 ASP A O 1
ATOM 1476 N N . THR A 1 191 ? -18.049 -13.704 20.756 1.00 77.25 191 THR A N 1
ATOM 1477 C CA . THR A 1 191 ? -16.969 -12.915 21.358 1.00 77.25 191 THR A CA 1
ATOM 1478 C C . THR A 1 191 ? -17.072 -11.437 20.972 1.00 77.25 191 THR A C 1
ATOM 1480 O O . THR A 1 191 ? -16.978 -10.562 21.840 1.00 77.25 191 THR A O 1
ATOM 1483 N N . MET A 1 192 ? -17.370 -11.131 19.705 1.00 73.56 192 MET A N 1
ATOM 1484 C CA . MET A 1 192 ? -17.539 -9.751 19.238 1.00 73.56 192 MET A CA 1
ATOM 1485 C C . MET A 1 192 ? -18.787 -9.072 19.797 1.00 73.56 192 MET A C 1
ATOM 1487 O O . MET A 1 192 ? -18.718 -7.908 20.195 1.00 73.56 192 MET A O 1
ATOM 1491 N N . VAL A 1 193 ? -19.916 -9.781 19.881 1.00 76.44 193 VAL A N 1
ATOM 1492 C CA . VAL A 1 193 ? -21.129 -9.259 20.529 1.00 76.44 193 VAL A CA 1
ATOM 1493 C C . VAL A 1 193 ? -20.860 -8.979 22.008 1.00 76.44 193 VAL A C 1
ATOM 1495 O O . VAL A 1 193 ? -21.289 -7.947 22.523 1.00 76.44 193 VAL A O 1
ATOM 1498 N N . GLY A 1 194 ? -20.106 -9.845 22.692 1.00 75.06 194 GLY A N 1
ATOM 1499 C CA . GLY A 1 194 ? -19.674 -9.621 24.071 1.00 75.06 194 GLY A CA 1
ATOM 1500 C C . GLY A 1 194 ? -18.788 -8.381 24.230 1.00 75.06 194 GLY A C 1
ATOM 1501 O O . GLY A 1 194 ? -19.054 -7.542 25.097 1.00 75.06 194 GLY A O 1
ATOM 1502 N N . ALA A 1 195 ? -17.771 -8.233 23.378 1.00 75.75 195 ALA A N 1
ATOM 1503 C CA . ALA A 1 195 ? -16.849 -7.099 23.396 1.00 75.75 195 ALA A CA 1
ATOM 1504 C C . ALA A 1 195 ? -17.567 -5.773 23.109 1.00 75.75 195 ALA A C 1
ATOM 1506 O O . ALA A 1 195 ? -17.443 -4.819 23.879 1.00 75.75 195 ALA A O 1
ATOM 1507 N N . ILE A 1 196 ? -18.382 -5.732 22.053 1.00 76.44 196 ILE A N 1
ATOM 1508 C CA . ILE A 1 196 ? -19.137 -4.540 21.664 1.00 76.44 196 ILE A CA 1
ATOM 1509 C C . ILE A 1 196 ? -20.196 -4.214 22.714 1.00 76.44 196 ILE A C 1
ATOM 1511 O O . ILE A 1 196 ? -20.279 -3.066 23.127 1.00 76.44 196 ILE A O 1
ATOM 1515 N N . SER A 1 197 ? -20.922 -5.195 23.260 1.00 74.81 197 SER A N 1
ATOM 1516 C CA . SER A 1 197 ? -21.876 -4.945 24.351 1.00 74.81 197 SER A CA 1
ATOM 1517 C C . SER A 1 197 ? -21.192 -4.371 25.600 1.00 74.81 197 SER A C 1
ATOM 1519 O O . SER A 1 197 ? -21.753 -3.489 26.253 1.00 74.81 197 SER A O 1
ATOM 1521 N N . LYS A 1 198 ? -19.960 -4.801 25.921 1.00 74.69 198 LYS A N 1
ATOM 1522 C CA . LYS A 1 198 ? -19.168 -4.224 27.021 1.00 74.69 198 LYS A CA 1
ATOM 1523 C C . LYS A 1 198 ? -18.814 -2.758 26.748 1.00 74.69 198 LYS A C 1
ATOM 1525 O O . LYS A 1 198 ? -18.981 -1.933 27.644 1.00 74.69 198 LYS A O 1
ATOM 1530 N N . ILE A 1 199 ? -18.405 -2.435 25.519 1.00 76.31 199 ILE A N 1
ATOM 1531 C CA . ILE A 1 199 ? -18.110 -1.061 25.080 1.00 76.31 199 ILE A CA 1
ATOM 1532 C C . ILE A 1 199 ? -19.384 -0.206 25.108 1.00 76.31 199 ILE A C 1
ATOM 1534 O O . ILE A 1 199 ? -19.403 0.848 25.734 1.00 76.31 199 ILE A O 1
ATOM 1538 N N . THR A 1 200 ? -20.486 -0.680 24.519 1.00 72.75 200 THR A N 1
ATOM 1539 C CA . THR A 1 200 ? -21.779 0.018 24.507 1.00 72.75 200 THR A CA 1
ATOM 1540 C C . THR A 1 200 ? -22.317 0.240 25.917 1.00 72.75 200 THR A C 1
ATOM 1542 O O . THR A 1 200 ? -22.884 1.292 26.189 1.00 72.75 200 THR A O 1
ATOM 1545 N N . LYS A 1 201 ? -22.129 -0.713 26.838 1.00 73.25 201 LYS A N 1
ATOM 1546 C CA . LYS A 1 201 ? -22.565 -0.569 28.234 1.00 73.25 201 LYS A CA 1
ATOM 1547 C C . LYS A 1 201 ? -21.819 0.555 28.945 1.00 73.25 201 LYS A C 1
ATOM 1549 O O . LYS A 1 201 ? -22.442 1.254 29.739 1.00 73.25 201 LYS A O 1
ATOM 1554 N N . ALA A 1 202 ? -20.521 0.682 28.685 1.00 68.62 202 ALA A N 1
ATOM 1555 C CA . ALA A 1 202 ? -19.690 1.730 29.259 1.00 68.62 202 ALA A CA 1
ATOM 1556 C C . ALA A 1 202 ? -19.961 3.098 28.609 1.00 68.62 202 ALA A C 1
ATOM 1558 O O . ALA A 1 202 ? -19.998 4.088 29.320 1.00 68.62 202 ALA A O 1
ATOM 1559 N N . LEU A 1 203 ? -20.223 3.146 27.297 1.00 67.88 203 LEU A N 1
ATOM 1560 C CA . LEU A 1 203 ? -20.364 4.400 26.546 1.00 67.88 203 LEU A CA 1
ATOM 1561 C C . LEU A 1 203 ? -21.793 4.967 26.492 1.00 67.88 203 LEU A C 1
ATOM 1563 O O . LEU A 1 203 ? -21.983 6.171 26.439 1.00 67.88 203 LEU A O 1
ATOM 1567 N N . LEU A 1 204 ? -22.807 4.105 26.413 1.00 67.06 204 LEU A N 1
ATOM 1568 C CA . LEU A 1 204 ? -24.190 4.475 26.073 1.00 67.06 204 LEU A CA 1
ATOM 1569 C C . LEU A 1 204 ? -25.228 3.884 27.047 1.00 67.06 204 LEU A C 1
ATOM 1571 O O . LEU A 1 204 ? -26.436 3.965 26.807 1.00 67.06 204 LEU A O 1
ATOM 1575 N N . GLY A 1 205 ? -24.767 3.253 28.131 1.00 68.81 205 GLY A N 1
ATOM 1576 C CA . GLY A 1 205 ? -25.604 2.654 29.167 1.00 68.81 205 GLY A CA 1
ATOM 1577 C C . GLY A 1 205 ? -26.123 1.239 28.862 1.00 68.81 205 GLY A C 1
ATOM 1578 O O . GLY A 1 205 ? -25.960 0.669 27.780 1.00 68.81 205 GLY A O 1
ATOM 1579 N N . LYS A 1 206 ? -26.769 0.630 29.869 1.00 62.84 206 LYS A N 1
ATOM 1580 C CA . LYS A 1 206 ? -27.215 -0.780 29.840 1.00 62.84 206 LYS A CA 1
ATOM 1581 C C . LYS A 1 206 ? -28.308 -1.068 28.800 1.00 62.84 206 LYS A C 1
ATOM 1583 O O . LYS A 1 206 ? -28.378 -2.195 28.317 1.00 62.84 206 LYS A O 1
ATOM 1588 N N . GLU A 1 207 ? -29.144 -0.088 28.458 1.00 61.50 207 GLU A N 1
ATOM 1589 C CA . GLU A 1 207 ? -30.263 -0.282 27.522 1.00 61.50 207 GLU A CA 1
ATOM 1590 C C . GLU A 1 207 ? -29.787 -0.461 26.079 1.00 61.50 207 GLU A C 1
ATOM 1592 O O . GLU A 1 207 ? -30.141 -1.446 25.430 1.00 61.50 207 GLU A O 1
ATOM 1597 N N . ARG A 1 208 ? -28.902 0.419 25.594 1.00 64.81 208 ARG A N 1
ATOM 1598 C CA . ARG A 1 208 ? -28.319 0.282 24.251 1.00 64.81 208 ARG A CA 1
ATOM 1599 C C . ARG A 1 208 ? -27.419 -0.946 24.139 1.00 64.81 208 ARG A C 1
ATOM 1601 O O . ARG A 1 208 ? -27.433 -1.614 23.112 1.00 64.81 208 ARG A O 1
ATOM 1608 N N . ALA A 1 209 ? -26.717 -1.316 25.211 1.00 61.88 209 ALA A N 1
ATOM 1609 C CA . ALA A 1 209 ? -25.922 -2.544 25.238 1.00 61.88 209 ALA A CA 1
ATOM 1610 C C . ALA A 1 209 ? -26.767 -3.815 25.073 1.00 61.88 209 ALA A C 1
ATOM 1612 O O . ALA A 1 209 ? -26.305 -4.791 24.478 1.00 61.88 209 ALA A O 1
ATOM 1613 N N . ARG A 1 210 ? -27.998 -3.808 25.603 1.00 62.41 210 ARG A N 1
ATOM 1614 C CA . ARG A 1 210 ? -28.964 -4.894 25.425 1.00 62.41 210 ARG A CA 1
ATOM 1615 C C . ARG A 1 210 ? -29.532 -4.907 24.007 1.00 62.41 210 ARG A C 1
ATOM 1617 O O . ARG A 1 210 ? -29.572 -5.974 23.410 1.00 62.41 210 ARG A O 1
ATOM 1624 N N . ALA A 1 211 ? -29.860 -3.742 23.448 1.00 66.69 211 ALA A N 1
ATOM 1625 C CA . ALA A 1 211 ? -30.326 -3.626 22.066 1.00 66.69 211 ALA A CA 1
ATOM 1626 C C . ALA A 1 211 ? -29.292 -4.150 21.051 1.00 66.69 211 ALA A C 1
ATOM 1628 O O . ALA A 1 211 ? -29.647 -4.911 20.162 1.00 66.69 211 ALA A O 1
ATOM 1629 N N . VAL A 1 212 ? -28.005 -3.830 21.230 1.00 66.88 212 VAL A N 1
ATOM 1630 C CA . VAL A 1 212 ? -26.907 -4.327 20.371 1.00 66.88 212 VAL A CA 1
ATOM 1631 C C . VAL A 1 212 ? -26.663 -5.832 20.545 1.00 66.88 212 VAL A C 1
ATOM 1633 O O . VAL A 1 212 ? -26.198 -6.504 19.625 1.00 66.88 212 VAL A O 1
ATOM 1636 N N . ARG A 1 213 ? -26.972 -6.380 21.725 1.00 64.31 213 ARG A N 1
ATOM 1637 C CA . ARG A 1 213 ? -26.876 -7.820 21.997 1.00 64.31 213 ARG A CA 1
ATOM 1638 C C . ARG A 1 213 ? -28.051 -8.605 21.406 1.00 64.31 213 ARG A C 1
ATOM 1640 O O . ARG A 1 213 ? -27.860 -9.745 20.997 1.00 64.31 213 ARG A O 1
ATOM 1647 N N . GLU A 1 214 ? -29.244 -8.016 21.386 1.00 66.06 214 GLU A N 1
ATOM 1648 C CA . GLU A 1 214 ? -30.459 -8.616 20.821 1.00 66.06 214 GLU A CA 1
ATOM 1649 C C . GLU A 1 214 ? -30.499 -8.477 19.287 1.00 66.06 214 GLU A C 1
ATOM 1651 O O . GLU A 1 214 ? -30.799 -9.449 18.590 1.00 66.06 214 GLU A O 1
ATOM 1656 N N . ASP A 1 215 ? -30.115 -7.320 18.739 1.00 68.06 215 ASP A N 1
ATOM 1657 C CA . ASP A 1 215 ? -29.907 -7.132 17.302 1.00 68.06 215 ASP A CA 1
ATOM 1658 C C . ASP A 1 215 ? -28.495 -7.580 16.923 1.00 68.06 215 ASP A C 1
ATOM 1660 O O . ASP A 1 215 ? -27.568 -6.789 16.910 1.00 68.06 215 ASP A O 1
ATOM 1664 N N . SER A 1 216 ? -28.309 -8.856 16.590 1.00 68.31 216 SER A N 1
ATOM 1665 C CA . SER A 1 216 ? -27.025 -9.347 16.064 1.00 68.31 216 SER A CA 1
ATOM 1666 C C . SER A 1 216 ? -26.863 -9.151 14.548 1.00 68.31 216 SER A C 1
ATOM 1668 O O . SER A 1 216 ? -25.874 -9.608 13.968 1.00 68.31 216 SER A O 1
ATOM 1670 N N . ALA A 1 217 ? -27.815 -8.484 13.881 1.00 68.94 217 ALA A N 1
ATOM 1671 C CA . ALA A 1 217 ? -27.783 -8.303 12.434 1.00 68.94 217 ALA A CA 1
ATOM 1672 C C . ALA A 1 217 ? -26.728 -7.277 11.994 1.00 68.94 217 ALA A C 1
ATOM 1674 O O . ALA A 1 217 ? -26.297 -7.321 10.843 1.00 68.94 217 ALA A O 1
ATOM 1675 N N . TRP A 1 218 ? -26.248 -6.397 12.886 1.00 70.56 218 TRP A N 1
ATOM 1676 C CA . TRP A 1 218 ? -25.119 -5.506 12.578 1.00 70.56 218 TRP A CA 1
ATOM 1677 C C . TRP A 1 218 ? -23.825 -6.272 12.291 1.00 70.56 218 TRP A C 1
ATOM 1679 O O . TRP A 1 218 ? -23.051 -5.837 11.442 1.00 70.56 218 TRP A O 1
ATOM 1689 N N . PHE A 1 219 ? -23.610 -7.425 12.933 1.00 69.19 219 PHE A N 1
ATOM 1690 C CA . PHE A 1 219 ? -22.431 -8.259 12.696 1.00 69.19 219 PHE A CA 1
ATOM 1691 C C . PHE A 1 219 ? -22.447 -8.833 11.274 1.00 69.19 219 PHE A C 1
ATOM 1693 O O . PHE A 1 219 ? -21.452 -8.761 10.554 1.00 69.19 219 PHE A O 1
ATOM 1700 N N . GLU A 1 220 ? -23.609 -9.321 10.831 1.00 70.12 220 GLU A N 1
ATOM 1701 C CA . GLU A 1 220 ? -23.793 -9.811 9.462 1.00 70.12 220 GLU A CA 1
ATOM 1702 C C . GLU A 1 220 ? -23.731 -8.677 8.436 1.00 70.12 220 GLU A C 1
ATOM 1704 O O . GLU A 1 220 ? -23.106 -8.847 7.394 1.00 70.12 220 GLU A O 1
ATOM 1709 N N . ARG A 1 221 ? -24.297 -7.496 8.735 1.00 69.62 221 ARG A N 1
ATOM 1710 C CA . ARG A 1 221 ? -24.176 -6.308 7.871 1.00 69.62 221 ARG A CA 1
ATOM 1711 C C . ARG A 1 221 ? -22.713 -5.911 7.680 1.00 69.62 221 ARG A C 1
ATOM 1713 O O . ARG A 1 221 ? -22.259 -5.840 6.541 1.00 69.62 221 ARG A O 1
ATOM 1720 N N . ALA A 1 222 ? -21.954 -5.776 8.768 1.00 65.50 222 ALA A N 1
ATOM 1721 C CA . ALA A 1 222 ? -20.529 -5.447 8.732 1.00 65.50 222 ALA A CA 1
ATOM 1722 C C . ALA A 1 222 ? -19.691 -6.498 7.985 1.00 65.50 222 ALA A C 1
ATOM 1724 O O . ALA A 1 222 ? -18.749 -6.158 7.269 1.00 65.50 222 ALA A O 1
ATOM 1725 N N . ARG A 1 223 ? -20.044 -7.784 8.117 1.00 65.12 223 ARG A N 1
ATOM 1726 C CA . ARG A 1 223 ? -19.415 -8.884 7.375 1.00 65.12 223 ARG A CA 1
ATOM 1727 C C . ARG A 1 223 ? -19.813 -8.890 5.894 1.00 65.12 223 ARG A C 1
ATOM 1729 O O . ARG A 1 223 ? -18.983 -9.209 5.049 1.00 65.12 223 ARG A O 1
ATOM 1736 N N . SER A 1 224 ? -21.053 -8.529 5.570 1.00 58.09 224 SER A N 1
ATOM 1737 C CA . SER A 1 224 ? -21.558 -8.461 4.194 1.00 58.09 224 SER A CA 1
ATOM 1738 C C . SER A 1 224 ? -20.985 -7.269 3.421 1.00 58.09 224 SER A C 1
ATOM 1740 O O . SER A 1 224 ? -20.592 -7.431 2.273 1.00 58.09 224 SER A O 1
ATOM 1742 N N . GLU A 1 225 ? -20.808 -6.114 4.069 1.00 53.91 225 GLU A N 1
ATOM 1743 C CA . GLU A 1 225 ? -20.098 -4.953 3.509 1.00 53.91 225 GLU A CA 1
ATOM 1744 C C . GLU A 1 225 ? -18.576 -5.170 3.429 1.00 53.91 225 GLU A C 1
ATOM 1746 O O . GLU A 1 225 ? -17.880 -4.478 2.684 1.00 53.91 225 GLU A O 1
ATOM 1751 N N . ALA A 1 226 ? -18.033 -6.158 4.153 1.00 46.75 226 ALA A N 1
ATOM 1752 C CA . ALA A 1 226 ? -16.635 -6.575 4.025 1.00 46.75 226 ALA A CA 1
ATOM 1753 C C . ALA A 1 226 ? -16.336 -7.330 2.717 1.00 46.75 226 ALA A C 1
ATOM 1755 O O . ALA A 1 226 ? -15.170 -7.594 2.420 1.00 46.75 226 ALA A O 1
ATOM 1756 N N . ALA A 1 227 ? -17.347 -7.631 1.902 1.00 38.34 227 ALA A N 1
ATOM 1757 C CA . ALA A 1 227 ? -17.158 -8.190 0.579 1.00 38.34 227 ALA A CA 1
ATOM 1758 C C . ALA A 1 227 ? -17.972 -7.378 -0.445 1.00 38.34 227 ALA A C 1
ATOM 1760 O O . ALA A 1 227 ? -19.194 -7.517 -0.477 1.00 38.34 227 ALA A O 1
ATOM 1761 N N . PRO A 1 228 ? -17.354 -6.653 -1.409 1.00 37.19 228 PRO A N 1
ATOM 1762 C CA . PRO A 1 228 ? -17.936 -6.735 -2.745 1.00 37.19 228 PRO A CA 1
ATOM 1763 C C . PRO A 1 228 ? -18.130 -8.233 -3.003 1.00 37.19 228 PRO A C 1
ATOM 1765 O O . PRO A 1 228 ? -17.219 -9.003 -2.658 1.00 37.19 228 PRO A O 1
ATOM 1768 N N . PRO A 1 229 ? -19.286 -8.691 -3.517 1.00 38.81 229 PRO A N 1
ATOM 1769 C CA . PRO A 1 229 ? -19.425 -10.096 -3.830 1.00 38.81 229 PRO A CA 1
ATOM 1770 C C . PRO A 1 229 ? -18.190 -10.448 -4.648 1.00 38.81 229 PRO A C 1
ATOM 1772 O O . PRO A 1 229 ? -17.953 -9.860 -5.706 1.00 38.81 229 PRO A O 1
ATOM 1775 N N . ARG A 1 230 ? -17.374 -11.390 -4.160 1.00 45.88 230 ARG A N 1
ATOM 1776 C CA . ARG A 1 230 ? -16.483 -12.149 -5.033 1.00 45.88 230 ARG A CA 1
ATOM 1777 C C . ARG A 1 230 ? -17.397 -12.995 -5.918 1.00 45.88 230 ARG A C 1
ATOM 1779 O O . ARG A 1 230 ? -17.374 -14.220 -5.877 1.00 45.88 230 ARG A O 1
ATOM 1786 N N . GLY A 1 231 ? -18.249 -12.338 -6.706 1.00 45.56 231 GLY A N 1
ATOM 1787 C CA . GLY A 1 231 ? -18.667 -12.878 -7.969 1.00 45.56 231 GLY A CA 1
ATOM 1788 C C . GLY A 1 231 ? -17.359 -13.224 -8.643 1.00 45.56 231 GLY A C 1
ATOM 1789 O O . GLY A 1 231 ? -16.459 -12.384 -8.731 1.00 45.56 231 GLY A O 1
ATOM 1790 N N . ARG A 1 232 ? -17.219 -14.496 -9.024 1.00 47.81 232 ARG A N 1
ATOM 1791 C CA . ARG A 1 232 ? -16.210 -14.900 -10.004 1.00 47.81 232 ARG A CA 1
ATOM 1792 C C . ARG A 1 232 ? -16.143 -13.766 -11.021 1.00 47.81 232 ARG A C 1
ATOM 1794 O O . ARG A 1 232 ? -17.235 -13.382 -11.446 1.00 47.81 232 ARG A O 1
ATOM 1801 N N . PRO A 1 233 ? -14.970 -13.187 -11.327 1.00 46.72 233 PRO A N 1
ATOM 1802 C CA . PRO A 1 233 ? -14.894 -12.064 -12.249 1.00 46.72 233 PRO A CA 1
ATOM 1803 C C . PRO A 1 233 ? -15.686 -12.461 -13.488 1.00 46.72 233 PRO A C 1
ATOM 1805 O O . PRO A 1 233 ? -15.298 -13.372 -14.220 1.00 46.72 233 PRO A O 1
ATOM 1808 N N . ALA A 1 234 ? -16.883 -11.890 -13.624 1.00 52.84 234 ALA A N 1
ATOM 1809 C CA . ALA A 1 234 ? -17.774 -12.227 -14.706 1.00 52.84 234 ALA A CA 1
ATOM 1810 C C . ALA A 1 234 ? -17.165 -11.479 -15.873 1.00 52.84 234 ALA A C 1
ATOM 1812 O O . ALA A 1 234 ? -17.374 -10.276 -16.021 1.00 52.84 234 ALA A O 1
ATOM 1813 N N . LEU A 1 235 ? -16.288 -12.170 -16.603 1.00 61.03 235 LEU A N 1
ATOM 1814 C CA . LEU A 1 235 ? -15.650 -11.628 -17.786 1.00 61.03 235 LEU A CA 1
ATOM 1815 C C . LEU A 1 235 ? -16.772 -11.131 -18.690 1.00 61.03 235 LEU A C 1
ATOM 1817 O O . LEU A 1 235 ? -17.588 -11.908 -19.190 1.00 61.03 235 LEU A O 1
ATOM 1821 N N . ARG A 1 236 ? -16.864 -9.810 -18.831 1.00 66.19 236 ARG A N 1
ATOM 1822 C CA . ARG A 1 236 ? -17.845 -9.190 -19.704 1.00 66.19 236 ARG A CA 1
ATOM 1823 C C . ARG A 1 236 ? -17.363 -9.411 -21.128 1.00 66.19 236 ARG A C 1
ATOM 1825 O O . ARG A 1 236 ? -16.458 -8.728 -21.592 1.00 66.19 236 ARG A O 1
ATOM 1832 N N . LEU A 1 237 ? -17.966 -10.382 -21.803 1.00 71.69 237 LEU A N 1
ATOM 1833 C CA . LEU A 1 237 ? -17.682 -10.654 -23.204 1.00 71.69 237 LEU A CA 1
ATOM 1834 C C . LEU A 1 237 ? -18.289 -9.543 -24.062 1.00 71.69 237 LEU A C 1
ATOM 1836 O O . LEU A 1 237 ? -19.509 -9.423 -24.169 1.00 71.69 237 LEU A O 1
ATOM 1840 N N . ILE A 1 238 ? -17.430 -8.720 -24.657 1.00 74.38 238 ILE A N 1
ATOM 1841 C CA . ILE A 1 238 ? -17.812 -7.706 -25.639 1.00 74.38 238 ILE A CA 1
ATOM 1842 C C . ILE A 1 238 ? -17.523 -8.304 -27.016 1.00 74.38 238 ILE A C 1
ATOM 1844 O O . ILE A 1 238 ? -16.383 -8.644 -27.317 1.00 74.38 238 ILE A O 1
ATOM 1848 N N . ARG A 1 239 ? -18.561 -8.492 -27.841 1.00 77.38 239 ARG A N 1
ATOM 1849 C CA . ARG A 1 239 ? -18.384 -8.936 -29.230 1.00 77.38 239 ARG A CA 1
ATOM 1850 C C . ARG A 1 239 ? -17.954 -7.740 -30.076 1.00 77.38 239 ARG A C 1
ATOM 1852 O O . ARG A 1 239 ? -18.774 -6.862 -30.332 1.00 77.38 239 ARG A O 1
ATOM 1859 N N . CYS A 1 240 ? -16.696 -7.718 -30.496 1.00 74.38 240 CYS A N 1
ATOM 1860 C CA . CYS A 1 240 ? -16.197 -6.749 -31.470 1.00 74.38 240 CYS A CA 1
ATOM 1861 C C . CYS A 1 240 ? -16.575 -7.189 -32.895 1.00 74.38 240 CYS A C 1
ATOM 1863 O O . CYS A 1 240 ? -16.682 -8.384 -33.174 1.00 74.38 240 CYS A O 1
ATOM 1865 N N . GLY A 1 241 ? -16.799 -6.229 -33.796 1.00 74.12 241 GLY A N 1
ATOM 1866 C CA . GLY A 1 241 ? -17.142 -6.493 -35.203 1.00 74.12 241 GLY A CA 1
ATOM 1867 C C . GLY A 1 241 ? -15.955 -6.917 -36.081 1.00 74.12 241 GLY A C 1
ATOM 1868 O O . GLY A 1 241 ? -16.161 -7.250 -37.245 1.00 74.12 241 GLY A O 1
ATOM 1869 N N . GLY A 1 242 ? -14.735 -6.906 -35.536 1.00 72.94 242 GLY A N 1
ATOM 1870 C CA . GLY A 1 242 ? -13.481 -7.256 -36.206 1.00 72.94 242 GLY A CA 1
ATOM 1871 C C . GLY A 1 242 ? -12.304 -7.297 -35.221 1.00 72.94 242 GLY A C 1
ATOM 1872 O O . GLY A 1 242 ? -12.504 -7.157 -34.012 1.00 72.94 242 GLY A O 1
ATOM 1873 N N . GLU A 1 243 ? -11.088 -7.502 -35.733 1.00 70.44 243 GLU A N 1
ATOM 1874 C CA . GLU A 1 243 ? -9.851 -7.485 -34.940 1.00 70.44 243 GLU A CA 1
ATOM 1875 C C . GLU A 1 243 ? -9.491 -6.045 -34.542 1.00 70.44 243 GLU A C 1
ATOM 1877 O O . GLU A 1 243 ? -9.047 -5.247 -35.366 1.00 70.44 243 GLU A O 1
ATOM 1882 N N . GLU A 1 244 ? -9.702 -5.704 -33.270 1.00 74.44 244 GLU A N 1
ATOM 1883 C CA . GLU A 1 244 ? -9.319 -4.414 -32.692 1.00 74.44 244 GLU A CA 1
ATOM 1884 C C . GLU A 1 244 ? -8.159 -4.583 -31.695 1.00 74.44 244 GLU A C 1
ATOM 1886 O O . GLU A 1 244 ? -8.062 -5.624 -31.033 1.00 74.44 244 GLU A O 1
ATOM 1891 N N . PRO A 1 245 ? -7.286 -3.572 -31.524 1.00 63.38 245 PRO A N 1
ATOM 1892 C CA . PRO A 1 245 ? -6.224 -3.611 -30.522 1.00 63.38 245 PRO A CA 1
ATOM 1893 C C . PRO A 1 245 ? -6.800 -3.824 -29.112 1.00 63.38 245 PRO A C 1
ATOM 1895 O O . PRO A 1 245 ? -7.542 -2.988 -28.604 1.00 63.38 245 PRO A O 1
ATOM 1898 N N . GLY A 1 246 ? -6.458 -4.950 -28.479 1.00 69.50 246 GLY A N 1
ATOM 1899 C CA . GLY A 1 246 ? -6.963 -5.340 -27.154 1.00 69.50 246 GLY A CA 1
ATOM 1900 C C . GLY A 1 246 ? -8.112 -6.357 -27.167 1.00 69.50 246 GLY A C 1
ATOM 1901 O O . GLY A 1 246 ? -8.502 -6.836 -26.102 1.00 69.50 246 GLY A O 1
ATOM 1902 N N . ALA A 1 247 ? -8.626 -6.738 -28.341 1.00 74.62 247 ALA A N 1
ATOM 1903 C CA . ALA A 1 247 ? -9.547 -7.861 -28.474 1.00 74.62 247 ALA A CA 1
ATOM 1904 C C . ALA A 1 247 ? -8.772 -9.190 -28.456 1.00 74.62 247 ALA A C 1
ATOM 1906 O O . ALA A 1 247 ? -7.851 -9.395 -29.245 1.00 74.62 247 ALA A O 1
ATOM 1907 N N . VAL A 1 248 ? -9.155 -10.109 -27.565 1.00 72.94 248 VAL A N 1
ATOM 1908 C CA . VAL A 1 248 ? -8.606 -11.473 -27.524 1.00 72.94 248 VAL A CA 1
ATOM 1909 C C . VAL A 1 248 ? -9.634 -12.426 -28.135 1.00 72.94 248 VAL A C 1
ATOM 1911 O O . VAL A 1 248 ? -10.768 -12.474 -27.646 1.00 72.94 248 VAL A O 1
ATOM 1914 N N . PRO A 1 249 ? -9.285 -13.187 -29.186 1.00 70.25 249 PRO A N 1
ATOM 1915 C CA . PRO A 1 249 ? -10.199 -14.158 -29.766 1.00 70.25 249 PRO A CA 1
ATOM 1916 C C . PRO A 1 249 ? -10.476 -15.290 -28.770 1.00 70.25 249 PRO A C 1
ATOM 1918 O O . PRO A 1 249 ? -9.565 -15.891 -28.201 1.00 70.25 249 PRO A O 1
ATOM 1921 N N . ILE A 1 250 ? -11.757 -15.578 -28.550 1.00 71.50 250 ILE A N 1
ATOM 1922 C CA . ILE A 1 250 ? -12.197 -16.681 -27.694 1.00 71.50 250 ILE A CA 1
ATOM 1923 C C . ILE A 1 250 ? -12.466 -17.884 -28.588 1.00 71.50 250 ILE A C 1
ATOM 1925 O O . ILE A 1 250 ? -13.458 -17.913 -29.316 1.00 71.50 250 ILE A O 1
ATOM 1929 N N . TYR A 1 251 ? -11.579 -18.871 -28.522 1.00 70.88 251 TYR A N 1
ATOM 1930 C CA . TYR A 1 251 ? -11.743 -20.159 -29.189 1.00 70.88 251 TYR A CA 1
ATOM 1931 C C . TYR A 1 251 ? -12.323 -21.191 -28.218 1.00 70.88 251 TYR A C 1
ATOM 1933 O O . TYR A 1 251 ? -12.077 -21.134 -27.012 1.00 70.88 251 TYR A O 1
ATOM 1941 N N . ASP A 1 252 ? -13.078 -22.157 -28.742 1.00 70.12 252 ASP A N 1
ATOM 1942 C CA . ASP A 1 252 ? -13.444 -23.342 -27.966 1.00 70.12 252 ASP A CA 1
ATOM 1943 C C . ASP A 1 252 ? -12.172 -24.136 -27.623 1.00 70.12 252 ASP A C 1
ATOM 1945 O O . ASP A 1 252 ? -11.279 -24.286 -28.461 1.00 70.12 252 ASP A O 1
ATOM 1949 N N . LEU A 1 253 ? -12.089 -24.655 -26.396 1.00 65.19 253 LEU A N 1
ATOM 1950 C CA . LEU A 1 253 ? -10.940 -25.426 -25.911 1.00 65.19 253 LEU A CA 1
ATOM 1951 C C . LEU A 1 253 ? -10.594 -26.615 -26.819 1.00 65.19 253 LEU A C 1
ATOM 1953 O O . LEU A 1 253 ? -9.416 -26.925 -26.966 1.00 65.19 253 LEU A O 1
ATOM 1957 N N . ARG A 1 254 ? -11.578 -27.245 -27.474 1.00 64.25 254 ARG A N 1
ATOM 1958 C CA . ARG A 1 254 ? -11.328 -28.333 -28.437 1.00 64.25 254 ARG A CA 1
ATOM 1959 C C . ARG A 1 254 ? -10.641 -27.842 -29.703 1.00 64.25 254 ARG A C 1
ATOM 1961 O O . ARG A 1 254 ? -9.784 -28.527 -30.247 1.00 64.25 254 ARG A O 1
ATOM 1968 N N . VAL A 1 255 ? -10.988 -26.638 -30.148 1.00 67.12 255 VAL A N 1
ATOM 1969 C CA . VAL A 1 255 ? -10.356 -26.004 -31.310 1.00 67.12 255 VAL A CA 1
ATOM 1970 C C . VAL A 1 255 ? -8.931 -25.570 -30.960 1.00 67.12 255 VAL A C 1
ATOM 1972 O O . VAL A 1 255 ? -8.024 -25.769 -31.761 1.00 67.12 255 VAL A O 1
ATOM 1975 N N . ALA A 1 256 ? -8.715 -25.049 -29.748 1.00 62.06 256 ALA A N 1
ATOM 1976 C CA . ALA A 1 256 ? -7.391 -24.657 -29.262 1.00 62.06 256 ALA A CA 1
ATOM 1977 C C . ALA A 1 256 ? -6.458 -25.856 -28.997 1.00 62.06 256 ALA A C 1
ATOM 1979 O O . ALA A 1 256 ? -5.251 -25.743 -29.194 1.00 62.06 256 ALA A O 1
ATOM 1980 N N . ALA A 1 257 ? -7.002 -27.001 -28.569 1.00 64.56 257 ALA A N 1
ATOM 1981 C CA . ALA A 1 257 ? -6.233 -28.215 -28.292 1.00 64.56 257 ALA A CA 1
ATOM 1982 C C . ALA A 1 257 ? -5.801 -28.976 -29.562 1.00 64.56 257 ALA A C 1
ATOM 1984 O O . ALA A 1 257 ? -4.884 -29.795 -29.504 1.00 64.56 257 ALA A O 1
ATOM 1985 N N . GLY A 1 258 ? -6.430 -28.718 -30.714 1.00 63.97 258 GLY A N 1
ATOM 1986 C CA . GLY A 1 258 ? -6.105 -29.397 -31.969 1.00 63.97 258 GLY A CA 1
ATOM 1987 C C . GLY A 1 258 ? -6.107 -30.928 -31.830 1.00 63.97 258 GLY A C 1
ATOM 1988 O O . GLY A 1 258 ? -6.989 -31.509 -31.195 1.00 63.97 258 GLY A O 1
ATOM 1989 N N . ALA A 1 259 ? -5.088 -31.585 -32.392 1.00 56.66 259 ALA A N 1
ATOM 1990 C CA . ALA A 1 259 ? -4.934 -33.044 -32.364 1.00 56.66 259 ALA A CA 1
ATOM 1991 C C . ALA A 1 259 ? -4.589 -33.634 -30.977 1.00 56.66 259 ALA A C 1
ATOM 1993 O O . ALA A 1 259 ? -4.525 -34.849 -30.845 1.00 56.66 259 ALA A O 1
ATOM 1994 N N . PHE A 1 260 ? -4.380 -32.811 -29.940 1.00 53.12 260 PHE A N 1
ATOM 1995 C CA . PHE A 1 260 ? -4.154 -33.28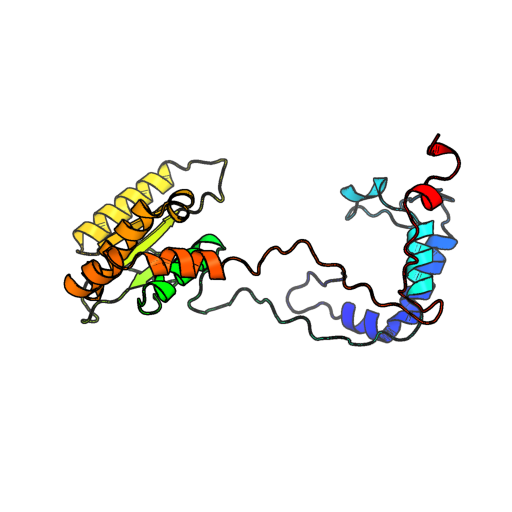3 -28.563 1.00 53.12 260 PHE A CA 1
ATOM 1996 C C . PHE A 1 260 ? -5.450 -33.622 -27.809 1.00 53.12 260 PHE A C 1
ATOM 1998 O O . PHE A 1 260 ? -5.397 -33.935 -26.621 1.00 53.12 260 PHE A O 1
ATOM 2005 N N . SER A 1 261 ? -6.613 -33.504 -28.459 1.00 56.78 261 SER A N 1
ATOM 2006 C CA . SER A 1 261 ? -7.919 -33.784 -27.847 1.00 56.78 261 SER A CA 1
ATOM 2007 C C . SER A 1 261 ? -8.513 -35.160 -28.182 1.00 56.78 261 SER A C 1
ATOM 2009 O O . SER A 1 261 ? -9.650 -35.414 -27.781 1.00 56.78 261 SER A O 1
ATOM 2011 N N . GLU A 1 262 ? -7.760 -36.034 -28.866 1.00 50.16 262 GLU A N 1
ATOM 2012 C CA . GLU A 1 262 ? -8.069 -37.474 -28.992 1.00 50.16 262 GLU A CA 1
ATOM 2013 C C . GLU A 1 262 ? -7.409 -38.309 -27.888 1.00 50.16 262 GLU A C 1
ATOM 2015 O O . GLU A 1 262 ? -6.215 -38.074 -27.587 1.00 50.16 262 GLU A O 1
#

Foldseek 3Di:
DDDAPDVVDPCVVVVCQVCVQVVLVVLLCQLVVPPVPDQADDPSRPDDPVCVVCRVVGGSVVVNVVSVVPDDHDDDDDDDPDPPPPPDDQAQPDPLRVLLQLLCVLLVHDRFGAQDWAQLDDPLGIDGARTWDDAPDPPDATEGEHEADPPDPDDPPVVVVVSVVVVVVSSVVSVYHYHYDYSVCLVPLVSSLVRSLVNCCRHPNNVSSVVSNVPSVSSVVSVVVVDPPPPVPPPPDDDDPDDDVPDDDDDDPPVVCDPVPD

Secondary structure (DSSP, 8-state):
-----STT--SHHHHHHHTHHHHHHHHHHHHHT-TT--SS--TTTT--GGGGGGGGG--HHHHHHHHHHT-S------PPP-----SS-----SHHHHHHHHHHHHTTPPPPBSS--EE--TTT-EE--SEEE--SSTTS--EEEEEE----SS---HHHHHHHHHHHHHHHHTT-EEEEEETTGGG-HHHHHHHHHHHHHHHHHHHHHHHHHH-THHHHHHHHHT--------------SS--TTPPP---HHHHHGGGG-